Protein 4UMN (pdb70)

Foldseek 3Di:
DQDPVQQQFKKFFADLLVVLLVVQPDDDRIDRPVSSVVSVVVSQVVVVQADPVQRQKGADLPHSVCVQLVHRIDGVVPPVSVVVSRPSGIGGPPD/DPDPVQQQFKKFFAPLLVVLLVVQPDDDRIDGNVVSVVSVVVSQVVVVQADPPHRQKGADLVHSVCVQQVHRIDGVVPVVSVVVSRVVRIDTD/DPVVVVVVD/DPVVVVVVD

Structure (mmCIF, N/CA/C/O backbone):
data_4UMN
#
_entry.id   4UMN
#
_cell.length_a   39.076
_cell.length_b   65.674
_cell.length_c   105.683
_cell.angle_alpha   90.00
_cell.angle_beta   90.00
_cell.angle_gamma   90.00
#
_symmetry.space_group_name_H-M   'P 2 21 21'
#
loop_
_entity.id
_entity.type
_entity.pdbx_description
1 polymer 'E3 ubiquitin-protein ligase Mdm2'
2 polymer M06
3 water water
#
loop_
_atom_site.group_PDB
_atom_site.id
_atom_site.type_symbol
_atom_site.label_atom_id
_atom_site.label_alt_id
_atom_site.label_comp_id
_atom_site.label_asym_id
_atom_site.label_entity_id
_atom_site.label_seq_id
_atom_site.pdbx_PDB_ins_code
_atom_site.Cartn_x
_atom_site.Cartn_y
_atom_site.Cartn_z
_atom_site.occupancy
_atom_site.B_iso_or_equiv
_atom_site.auth_seq_id
_atom_site.auth_comp_id
_atom_site.auth_asym_id
_atom_site.auth_atom_id
_atom_site.pdbx_PDB_model_num
ATOM 1 N N . GLN A 1 13 ? 13.927 24.379 125.301 1.00 65.37 18 GLN A N 1
ATOM 2 C CA . GLN A 1 13 ? 14.638 25.690 125.280 1.00 67.01 18 GLN A CA 1
ATOM 3 C C . GLN A 1 13 ? 14.934 26.149 123.847 1.00 62.75 18 GLN A C 1
ATOM 4 O O . GLN A 1 13 ? 16.094 26.265 123.452 1.00 64.49 18 GLN A O 1
ATOM 6 N N . ILE A 1 14 ? 13.878 26.393 123.072 1.00 57.79 19 ILE A N 1
ATOM 7 C CA . ILE A 1 14 ? 14.011 26.994 121.741 1.00 54.49 19 ILE A CA 1
ATOM 8 C C . ILE A 1 14 ? 14.113 28.516 121.908 1.00 55.96 19 ILE A C 1
ATOM 9 O O . ILE A 1 14 ? 13.208 29.127 122.479 1.00 56.17 19 ILE A O 1
ATOM 14 N N . PRO A 1 15 ? 15.212 29.131 121.420 1.00 57.48 20 PRO A N 1
ATOM 15 C CA . PRO A 1 15 ? 15.420 30.583 121.554 1.00 59.61 20 PRO A CA 1
ATOM 16 C C . PRO A 1 15 ? 14.241 31.440 121.083 1.00 56.91 20 PRO A C 1
ATOM 17 O O . PRO A 1 15 ? 13.511 31.041 120.174 1.00 52.64 20 PRO A O 1
ATOM 21 N N . ALA A 1 16 ? 14.079 32.610 121.700 1.00 59.98 21 ALA A N 1
ATOM 22 C CA . ALA A 1 16 ? 13.000 33.548 121.361 1.00 59.00 21 ALA A CA 1
ATOM 23 C C . ALA A 1 16 ? 12.919 33.835 119.860 1.00 55.82 21 ALA A C 1
ATOM 24 O O . ALA A 1 16 ? 11.830 33.851 119.282 1.00 53.34 21 ALA A O 1
ATOM 26 N N . SER A 1 17 ? 14.075 34.055 119.236 1.00 56.61 22 SER A N 1
ATOM 27 C CA . SER A 1 17 ? 14.145 34.260 117.789 1.00 54.44 22 SER A CA 1
ATOM 28 C C . SER A 1 17 ? 13.632 33.038 117.018 1.00 50.16 22 SER A C 1
ATOM 29 O O . SER A 1 17 ? 12.847 33.182 116.080 1.00 48.49 22 SER A O 1
ATOM 32 N N . GLU A 1 18 ? 14.061 31.843 117.423 1.00 49.21 23 GLU A N 1
ATOM 33 C CA . GLU A 1 18 ? 13.623 30.601 116.769 1.00 45.71 23 GLU A CA 1
ATOM 34 C C . GLU A 1 18 ? 12.130 30.309 116.941 1.00 42.81 23 GLU A C 1
ATOM 35 O O . GLU A 1 18 ? 11.519 29.688 116.075 1.00 39.93 23 GLU A O 1
ATOM 41 N N . GLN A 1 19 ? 11.557 30.743 118.060 1.00 43.76 24 GLN A N 1
ATOM 42 C CA . GLN A 1 19 ? 10.135 30.525 118.349 1.00 42.07 24 GLN A CA 1
ATOM 43 C C . GLN A 1 19 ? 9.237 31.028 117.217 1.00 39.88 24 GLN A C 1
ATOM 44 O O . GLN A 1 19 ? 8.277 30.361 116.835 1.00 37.21 24 GLN A O 1
ATOM 50 N N . GLU A 1 20 ? 9.561 32.209 116.691 1.00 41.12 25 GLU A N 1
ATOM 51 C CA . GLU A 1 20 ? 8.742 32.866 115.671 1.00 40.91 25 GLU A CA 1
ATOM 52 C C . GLU A 1 20 ? 9.181 32.557 114.236 1.00 39.30 25 GLU A C 1
ATOM 53 O O . GLU A 1 20 ? 8.633 33.122 113.290 1.00 39.78 25 GLU A O 1
ATOM 59 N N . THR A 1 21 ? 10.157 31.665 114.077 1.00 38.04 26 THR A N 1
ATOM 60 C CA . THR A 1 21 ? 10.601 31.218 112.760 1.00 37.27 26 THR A CA 1
ATOM 61 C C . THR A 1 21 ? 9.456 30.532 112.022 1.00 35.45 26 THR A C 1
ATOM 62 O O . THR A 1 21 ? 8.839 29.611 112.551 1.00 33.74 26 THR A O 1
ATOM 66 N N . LEU A 1 22 ? 9.185 30.988 110.800 1.00 36.28 27 LEU A N 1
ATOM 67 C CA . LEU A 1 22 ? 8.077 30.471 110.002 1.00 35.61 27 LEU A CA 1
ATOM 68 C C . LEU A 1 22 ? 8.500 29.214 109.242 1.00 34.73 27 LEU A C 1
ATOM 69 O O . LEU A 1 22 ? 9.546 29.196 108.591 1.00 35.71 27 LEU A O 1
ATOM 74 N N . VAL A 1 23 ? 7.681 28.168 109.333 1.00 33.18 28 VAL A N 1
ATOM 75 C CA . VAL A 1 23 ? 8.014 26.864 108.767 1.00 32.97 28 VAL A CA 1
ATOM 76 C C . VAL A 1 23 ? 6.825 26.249 108.032 1.00 33.30 28 VAL A C 1
ATOM 77 O O . VAL A 1 23 ? 5.671 26.577 108.313 1.00 32.90 28 VAL A O 1
ATOM 81 N N . ARG A 1 24 ? 7.127 25.364 107.084 1.00 34.56 29 ARG A N 1
ATOM 82 C CA . ARG A 1 24 ? 6.112 24.626 106.339 1.00 35.62 29 ARG A CA 1
ATOM 83 C C . ARG A 1 24 ? 6.305 23.135 106.599 1.00 34.70 29 ARG A C 1
ATOM 84 O O . ARG A 1 24 ? 7.239 22.532 106.067 1.00 35.99 29 ARG A O 1
ATOM 92 N N . PRO A 1 25 ? 5.442 22.540 107.443 1.00 32.82 30 PRO A N 1
ATOM 93 C CA . PRO A 1 25 ? 5.523 21.108 107.720 1.00 32.51 30 PRO A CA 1
ATOM 94 C C . PRO A 1 25 ? 5.399 20.247 106.467 1.00 34.93 30 PRO A C 1
ATOM 95 O O . PRO A 1 25 ? 4.561 20.520 105.608 1.00 36.40 30 PRO A O 1
ATOM 99 N N . LYS A 1 26 ? 6.231 19.213 106.383 1.00 35.90 31 LYS A N 1
ATOM 100 C CA . LYS A 1 26 ? 6.152 18.226 105.306 1.00 38.94 31 LYS A CA 1
ATOM 101 C C . LYS A 1 26 ? 4.872 17.395 105.485 1.00 38.69 31 LYS A C 1
ATOM 102 O O . LYS A 1 26 ? 4.215 17.507 106.517 1.00 35.94 31 LYS A O 1
ATOM 108 N N . PRO A 1 27 ? 4.496 16.585 104.474 1.00 42.08 32 PRO A N 1
ATOM 109 C CA . PRO A 1 27 ? 3.174 15.944 104.475 1.00 42.72 32 PRO A CA 1
ATOM 110 C C . PRO A 1 27 ? 2.786 15.154 105.732 1.00 40.53 32 PRO A C 1
ATOM 111 O O . PRO A 1 27 ? 1.677 15.321 106.225 1.00 39.32 32 PRO A O 1
ATOM 115 N N . LEU A 1 28 ? 3.673 14.304 106.241 1.00 40.93 33 LEU A N 1
ATOM 116 C CA . LEU A 1 28 ? 3.342 13.482 107.415 1.00 39.87 33 LEU A CA 1
ATOM 117 C C . LEU A 1 28 ? 3.098 14.344 108.651 1.00 36.22 33 LEU A C 1
ATOM 118 O O . LEU A 1 28 ? 2.096 14.176 109.345 1.00 34.93 33 LEU A O 1
ATOM 123 N N . LEU A 1 29 ? 4.011 15.273 108.915 1.00 35.04 34 LEU A N 1
ATOM 124 C CA . LEU A 1 29 ? 3.858 16.186 110.042 1.00 32.62 34 LEU A CA 1
ATOM 125 C C . LEU A 1 29 ? 2.601 17.051 109.909 1.00 31.77 34 LEU A C 1
ATOM 126 O O . LEU A 1 29 ? 1.896 17.276 110.892 1.00 30.49 34 LEU A O 1
ATOM 131 N N . LEU A 1 30 ? 2.328 17.537 108.701 1.00 33.25 35 LEU A N 1
ATOM 132 C CA . LEU A 1 30 ? 1.128 18.339 108.454 1.00 33.48 35 LEU A CA 1
ATOM 133 C C . LEU A 1 30 ? -0.134 17.525 108.745 1.00 34.25 35 LEU A C 1
ATOM 134 O O . LEU A 1 30 ? -1.077 18.033 109.348 1.00 33.55 35 LEU A O 1
ATOM 139 N N . LYS A 1 31 ? -0.143 16.264 108.316 1.00 36.10 36 LYS A N 1
ATOM 140 C CA . LYS A 1 31 ? -1.249 15.351 108.617 1.00 37.34 36 LYS A CA 1
ATOM 141 C C . LYS A 1 31 ? -1.452 15.198 110.126 1.00 35.27 36 LYS A C 1
ATOM 142 O O . LYS A 1 31 ? -2.583 15.226 110.616 1.00 35.41 36 LYS A O 1
ATOM 148 N N . LEU A 1 32 ? -0.351 15.044 110.856 1.00 33.98 37 LEU A N 1
ATOM 149 C CA . LEU A 1 32 ? -0.403 14.942 112.312 1.00 32.95 37 LEU A CA 1
ATOM 150 C C . LEU A 1 32 ? -1.036 16.192 112.927 1.00 31.78 37 LEU A C 1
ATOM 151 O O . LEU A 1 32 ? -1.928 16.089 113.770 1.00 31.99 37 LEU A O 1
ATOM 156 N N . LEU A 1 33 ? -0.577 17.365 112.498 1.00 30.99 38 LEU A N 1
ATOM 157 C CA . LEU A 1 33 ? -1.045 18.626 113.075 1.00 30.60 38 LEU A CA 1
ATOM 158 C C . LEU A 1 33 ? -2.527 18.852 112.792 1.00 31.80 38 LEU A C 1
ATOM 159 O O . LEU A 1 33 ? -3.277 19.259 113.680 1.00 32.24 38 LEU A O 1
ATOM 164 N N . LYS A 1 34 ? -2.949 18.570 111.563 1.00 33.08 39 LYS A N 1
ATOM 165 C CA . LYS A 1 34 ? -4.349 18.736 111.188 1.00 35.24 39 LYS A CA 1
ATOM 166 C C . LYS A 1 34 ? -5.274 17.749 111.905 1.00 35.71 39 LYS A C 1
ATOM 167 O O . LYS A 1 34 ? -6.452 18.045 112.098 1.00 37.40 39 LYS A O 1
ATOM 173 N N . SER A 1 35 ? -4.741 16.597 112.318 1.00 34.52 40 SER A N 1
ATOM 174 C CA . SER A 1 35 ? -5.538 15.592 113.035 1.00 35.40 40 SER A CA 1
ATOM 175 C C . SER A 1 35 ? -6.008 16.080 114.410 1.00 35.05 40 SER A C 1
ATOM 176 O O . SER A 1 35 ? -6.949 15.523 114.973 1.00 36.57 40 SER A O 1
ATOM 179 N N . VAL A 1 36 ? -5.354 17.108 114.947 1.00 33.50 41 VAL A N 1
ATOM 180 C CA . VAL A 1 36 ? -5.798 17.736 116.198 1.00 34.11 41 VAL A CA 1
ATOM 181 C C . VAL A 1 36 ? -6.256 19.187 115.992 1.00 34.91 41 VAL A C 1
ATOM 182 O O . VAL A 1 36 ? -6.218 19.999 116.921 1.00 35.33 41 VAL A O 1
ATOM 186 N N . GLY A 1 37 ? -6.699 19.501 114.774 1.00 35.79 42 GLY A N 1
ATOM 187 C CA . GLY A 1 37 ? -7.411 20.749 114.493 1.00 38.05 42 GLY A CA 1
ATOM 188 C C . GLY A 1 37 ? -6.621 21.902 113.897 1.00 37.49 42 GLY A C 1
ATOM 189 O O . GLY A 1 37 ? -7.172 22.988 113.712 1.00 39.46 42 GLY A O 1
ATOM 190 N N . ALA A 1 38 ? -5.340 21.689 113.599 1.00 35.30 43 ALA A N 1
ATOM 191 C CA . ALA A 1 38 ? -4.555 22.701 112.889 1.00 35.41 43 ALA A CA 1
ATOM 192 C C . ALA A 1 38 ? -5.120 22.838 111.476 1.00 38.15 43 ALA A C 1
ATOM 193 O O . ALA A 1 38 ? -5.525 21.848 110.870 1.00 38.94 43 ALA A O 1
ATOM 195 N N . GLN A 1 39 ? -5.169 24.062 110.959 1.00 40.52 44 GLN A N 1
ATOM 196 C CA . GLN A 1 39 ? -5.907 24.320 109.722 1.00 44.51 44 GLN A CA 1
ATOM 197 C C . GLN A 1 39 ? -5.194 25.253 108.742 1.00 45.66 44 GLN A C 1
ATOM 198 O O . GLN A 1 39 ? -5.844 25.993 108.004 1.00 49.70 44 GLN A O 1
ATOM 204 N N . LYS A 1 40 ? -3.865 25.205 108.720 1.00 42.90 45 LYS A N 1
ATOM 205 C CA . LYS A 1 40 ? -3.088 25.953 107.730 1.00 44.20 45 LYS A CA 1
ATOM 206 C C . LYS A 1 40 ? -1.848 25.174 107.299 1.00 41.71 45 LYS A C 1
ATOM 207 O O . LYS A 1 40 ? -1.560 24.106 107.837 1.00 38.94 45 LYS A O 1
ATOM 213 N N . ASP A 1 41 ? -1.147 25.694 106.297 1.00 43.18 46 ASP A N 1
ATOM 214 C CA . ASP A 1 41 ? 0.069 25.061 105.786 1.00 42.23 46 ASP A CA 1
ATOM 215 C C . ASP A 1 41 ? 1.334 25.668 106.384 1.00 39.91 46 ASP A C 1
ATOM 216 O O . ASP A 1 41 ? 2.388 25.041 106.363 1.00 38.46 46 ASP A O 1
ATOM 221 N N . THR A 1 42 ? 1.227 26.884 106.913 1.00 39.95 47 THR A N 1
ATOM 222 C CA . THR A 1 42 ? 2.382 27.614 107.414 1.00 38.72 47 THR A CA 1
ATOM 223 C C . THR A 1 42 ? 2.207 27.915 108.906 1.00 36.67 47 THR A C 1
ATOM 224 O O . THR A 1 42 ? 1.139 28.351 109.326 1.00 37.57 47 THR A O 1
ATOM 228 N N . TYR A 1 43 ? 3.257 27.672 109.692 1.00 34.73 48 TYR A N 1
ATOM 229 C CA . TYR A 1 43 ? 3.226 27.856 111.153 1.00 33.89 48 TYR A CA 1
ATOM 230 C C . TYR A 1 43 ? 4.530 28.442 111.668 1.00 33.89 48 TYR A C 1
ATOM 231 O O . TYR A 1 43 ? 5.562 28.343 111.014 1.00 33.82 48 TYR A O 1
ATOM 240 N N . THR A 1 44 ? 4.484 29.029 112.859 1.00 29.85 49 THR A N 1
ATOM 241 C CA . THR A 1 44 ? 5.709 29.324 113.598 1.00 30.35 49 THR A CA 1
ATOM 242 C C . THR A 1 44 ? 6.163 28.028 114.263 1.00 29.30 49 THR A C 1
ATOM 243 O O . THR A 1 44 ? 5.359 27.116 114.470 1.00 28.03 49 THR A O 1
ATOM 247 N N . MET A 1 45 ? 7.445 27.946 114.601 1.00 30.41 50 MET A N 1
ATOM 248 C CA . MET A 1 45 ? 7.962 26.796 115.350 1.00 29.80 50 MET A CA 1
ATOM 249 C C . MET A 1 45 ? 7.178 26.588 116.646 1.00 28.71 50 MET A C 1
ATOM 250 O O . MET A 1 45 ? 6.824 25.462 116.990 1.00 27.20 50 MET A O 1
ATOM 255 N N . LYS A 1 46 ? 6.913 27.686 117.350 1.00 29.46 51 LYS A N 1
ATOM 256 C CA . LYS A 1 46 ? 6.123 27.670 118.583 1.00 29.28 51 LYS A CA 1
ATOM 257 C C . LYS A 1 46 ? 4.774 26.958 118.389 1.00 27.68 51 LYS A C 1
ATOM 258 O O . LYS A 1 46 ? 4.390 26.121 119.200 1.00 26.46 51 LYS A O 1
ATOM 264 N N . GLU A 1 47 ? 4.071 27.296 117.309 1.00 27.66 52 GLU A N 1
ATOM 265 C CA . GLU A 1 47 ? 2.772 26.690 116.985 1.00 27.11 52 GLU A CA 1
ATOM 266 C C . GLU A 1 47 ? 2.890 25.196 116.683 1.00 26.11 52 GLU A C 1
ATOM 267 O O . GLU A 1 47 ? 2.032 24.409 117.084 1.00 25.56 52 GLU A O 1
ATOM 273 N N . VAL A 1 48 ? 3.946 24.809 115.975 1.00 25.75 53 VAL A N 1
ATOM 274 C CA . VAL A 1 48 ? 4.198 23.401 115.706 1.00 25.52 53 VAL A CA 1
ATOM 275 C C . VAL A 1 48 ? 4.365 22.652 117.029 1.00 24.85 53 VAL A C 1
ATOM 276 O O . VAL A 1 48 ? 3.774 21.590 117.222 1.00 24.50 53 VAL A O 1
ATOM 280 N N . LEU A 1 49 ? 5.157 23.217 117.937 1.00 24.81 54 LEU A N 1
ATOM 281 C CA . LEU A 1 49 ? 5.386 22.597 119.241 1.00 24.44 54 LEU A CA 1
ATOM 282 C C . LEU A 1 49 ? 4.121 22.554 120.100 1.00 24.07 54 LEU A C 1
ATOM 283 O O . LEU A 1 49 ? 3.916 21.595 120.851 1.00 23.34 54 LEU A O 1
ATOM 288 N N . PHE A 1 50 ? 3.287 23.587 119.998 1.00 24.66 55 PHE A N 1
ATOM 289 C CA . PHE A 1 50 ? 1.993 23.591 120.677 1.00 24.96 55 PHE A CA 1
ATOM 290 C C . PHE A 1 50 ? 1.153 22.404 120.222 1.00 24.72 55 PHE A C 1
ATOM 291 O O . PHE A 1 50 ? 0.726 21.584 121.039 1.00 24.17 55 PHE A O 1
ATOM 299 N N . TYR A 1 51 ? 0.920 22.313 118.917 1.00 25.08 56 TYR A N 1
ATOM 300 C CA . TYR A 1 51 ? 0.047 21.267 118.372 1.00 25.41 56 TYR A CA 1
ATOM 301 C C . TYR A 1 51 ? 0.611 19.862 118.553 1.00 25.01 56 TYR A C 1
ATOM 302 O O . TYR A 1 51 ? -0.147 18.917 118.763 1.00 25.12 56 TYR A O 1
ATOM 311 N N . LEU A 1 52 ? 1.933 19.733 118.462 1.00 24.70 57 LEU A N 1
ATOM 312 C CA . LEU A 1 52 ? 2.593 18.451 118.645 1.00 25.02 57 LEU A CA 1
ATOM 313 C C . LEU A 1 52 ? 2.451 17.974 120.092 1.00 24.01 57 LEU A C 1
ATOM 314 O O . LEU A 1 52 ? 2.111 16.816 120.342 1.00 23.77 57 LEU A O 1
ATOM 319 N N . GLY A 1 53 ? 2.689 18.874 121.042 1.00 23.16 58 GLY A N 1
ATOM 320 C CA . GLY A 1 53 ? 2.449 18.582 122.449 1.00 22.45 58 GLY A CA 1
ATOM 321 C C . GLY A 1 53 ? 1.006 18.174 122.699 1.00 22.50 58 GLY A C 1
ATOM 322 O O . GLY A 1 53 ? 0.738 17.212 123.418 1.00 22.03 58 GLY A O 1
ATOM 323 N N . GLN A 1 54 ? 0.082 18.912 122.095 1.00 22.53 59 GLN A N 1
ATOM 324 C C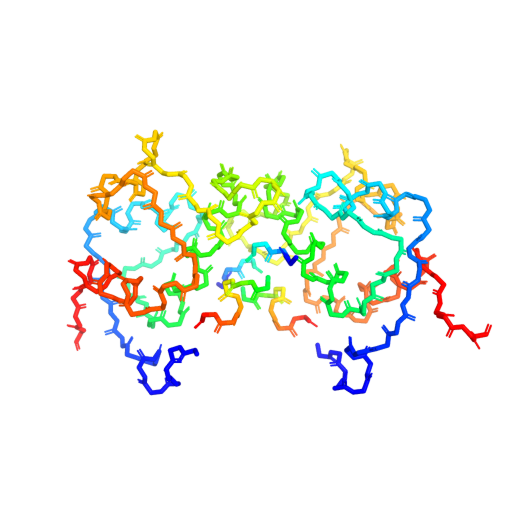A . GLN A 1 54 ? -1.345 18.628 122.200 1.00 23.42 59 GLN A CA 1
ATOM 325 C C . GLN A 1 54 ? -1.667 17.245 121.653 1.00 23.88 59 GLN A C 1
ATOM 326 O O . GLN A 1 54 ? -2.411 16.492 122.271 1.00 24.35 59 GLN A O 1
ATOM 332 N N . TYR A 1 55 ? -1.097 16.925 120.492 1.00 23.89 60 TYR A N 1
ATOM 333 C CA . TYR A 1 55 ? -1.304 15.631 119.849 1.00 25.20 60 TYR A CA 1
ATOM 334 C C . TYR A 1 55 ? -0.957 14.486 120.783 1.00 24.80 60 TYR A C 1
ATOM 335 O O . TYR A 1 55 ? -1.763 13.582 120.994 1.00 25.99 60 TYR A O 1
ATOM 344 N N . ILE A 1 56 ? 0.245 14.544 121.342 1.00 23.73 61 ILE A N 1
ATOM 345 C CA . ILE A 1 56 ? 0.758 13.491 122.212 1.00 23.87 61 ILE A CA 1
ATOM 346 C C . ILE A 1 56 ? -0.156 13.286 123.424 1.00 24.25 61 ILE A C 1
ATOM 347 O O . ILE A 1 56 ? -0.454 12.146 123.795 1.00 25.00 61 ILE A O 1
ATOM 352 N N . ALA A 1 57 ? -0.614 14.384 124.025 1.00 24.11 62 ALA A N 1
ATOM 353 C CA . ALA A 1 57 ? -1.550 14.309 125.149 1.00 25.01 62 ALA A CA 1
ATOM 354 C C . ALA A 1 57 ? -2.907 13.737 124.722 1.00 26.65 62 ALA A C 1
ATOM 355 O O . ALA A 1 57 ? -3.464 12.869 125.401 1.00 27.44 62 ALA A O 1
ATOM 357 N N . THR A 1 58 ? -3.427 14.209 123.592 1.00 27.29 63 THR A N 1
ATOM 358 C CA . THR A 1 58 ? -4.710 13.733 123.071 1.00 29.70 63 THR A CA 1
ATOM 359 C C . THR A 1 58 ? -4.695 12.223 122.785 1.00 30.60 63 THR A C 1
ATOM 360 O O . THR A 1 58 ? -5.683 11.527 123.023 1.00 32.10 63 THR A O 1
ATOM 364 N N . LYS A 1 59 ? -3.568 11.726 122.288 1.00 29.57 64 LYS A N 1
ATOM 365 C CA . LYS A 1 59 ? -3.431 10.313 121.945 1.00 31.04 64 LYS A CA 1
ATOM 366 C C . LYS A 1 59 ? -2.965 9.463 123.136 1.00 30.85 64 LYS A C 1
ATOM 367 O O . LYS A 1 59 ? -2.849 8.247 123.013 1.00 31.48 64 LYS A O 1
ATOM 373 N N . ARG A 1 60 ? -2.697 10.104 124.275 1.00 29.81 65 ARG A N 1
ATOM 374 C CA . ARG A 1 60 ? -2.268 9.422 125.500 1.00 30.02 65 ARG A CA 1
ATOM 375 C C . ARG A 1 60 ? -1.031 8.552 125.271 1.00 28.49 65 ARG A C 1
ATOM 376 O O . ARG A 1 60 ? -0.993 7.400 125.691 1.00 28.82 65 ARG A O 1
ATOM 384 N N . LEU A 1 61 ? -0.024 9.112 124.608 1.00 26.50 66 LEU A N 1
ATOM 385 C CA . LEU A 1 61 ? 1.188 8.362 124.268 1.00 25.86 66 LEU A CA 1
ATOM 386 C C . LEU A 1 61 ? 2.272 8.446 125.343 1.00 24.72 66 LEU A C 1
ATOM 387 O O . LEU A 1 61 ? 3.278 7.741 125.255 1.00 24.67 66 LEU A O 1
ATOM 392 N N . TYR A 1 62 ? 2.066 9.293 126.351 1.00 23.94 67 TYR A N 1
ATOM 393 C CA . TYR A 1 62 ? 3.026 9.437 127.448 1.00 23.55 67 TYR A CA 1
ATOM 394 C C . TYR A 1 62 ? 2.793 8.378 128.531 1.00 24.82 67 TYR A C 1
ATOM 395 O O . TYR A 1 62 ? 1.656 7.995 128.801 1.00 25.15 67 TYR A O 1
ATOM 404 N N . ASP A 1 63 ? 3.880 7.904 129.140 1.00 25.35 68 ASP A N 1
ATOM 405 C CA . ASP A 1 63 ? 3.793 6.999 130.284 1.00 26.96 68 ASP A CA 1
ATOM 406 C C . ASP A 1 63 ? 3.222 7.761 131.478 1.00 28.04 68 ASP A C 1
ATOM 407 O O . ASP A 1 63 ? 3.752 8.801 131.852 1.00 27.07 68 ASP A O 1
ATOM 412 N N . GLU A 1 64 ? 2.149 7.249 132.075 1.00 30.37 69 GLU A N 1
ATOM 413 C CA . GLU A 1 64 ? 1.515 7.929 133.216 1.00 32.08 69 GLU A CA 1
ATOM 414 C C . GLU A 1 64 ? 2.416 8.058 134.450 1.00 32.19 69 GLU A C 1
ATOM 415 O O . GLU A 1 64 ? 2.321 9.044 135.181 1.00 32.64 69 GLU A O 1
ATOM 421 N N . LYS A 1 65 ? 3.280 7.073 134.675 1.00 32.28 70 LYS A N 1
ATOM 422 C CA . LYS A 1 65 ? 4.135 7.040 135.866 1.00 33.26 70 LYS A CA 1
ATOM 423 C C . LYS A 1 65 ? 5.362 7.939 135.709 1.00 31.97 70 LYS A C 1
ATOM 424 O O . LYS A 1 65 ? 5.757 8.629 136.650 1.00 32.36 70 LYS A O 1
ATOM 430 N N . GLN A 1 66 ? 5.972 7.902 134.527 1.00 30.39 71 GLN A N 1
ATOM 431 C CA . GLN A 1 66 ? 7.133 8.729 134.214 1.00 29.69 71 GLN A CA 1
ATOM 432 C C . GLN A 1 66 ? 6.842 9.457 132.903 1.00 27.20 71 GLN A C 1
ATOM 433 O O . GLN A 1 66 ? 7.121 8.953 131.808 1.00 26.08 71 GLN A O 1
ATOM 439 N N . GLN A 1 67 ? 6.287 10.659 133.032 1.00 25.71 72 GLN A N 1
ATOM 440 C CA . GLN A 1 67 ? 5.594 11.309 131.922 1.00 24.20 72 GLN A CA 1
ATOM 441 C C . GLN A 1 67 ? 6.506 11.958 130.878 1.00 23.10 72 GLN A C 1
ATOM 442 O O . GLN A 1 67 ? 6.019 12.571 129.932 1.00 22.16 72 GLN A O 1
ATOM 448 N N . HIS A 1 68 ? 7.821 11.820 131.044 1.00 23.23 73 HIS A N 1
ATOM 449 C CA . HIS A 1 68 ? 8.768 12.197 129.993 1.00 22.74 73 HIS A CA 1
ATOM 450 C C . HIS A 1 68 ? 8.865 11.140 128.890 1.00 22.46 73 HIS A C 1
ATOM 451 O O . HIS A 1 68 ? 9.366 11.430 127.802 1.00 22.11 73 HIS A O 1
ATOM 458 N N . ILE A 1 69 ? 8.394 9.922 129.163 1.00 22.47 74 ILE A N 1
ATOM 459 C CA . ILE A 1 69 ? 8.480 8.836 128.197 1.00 22.67 74 ILE A CA 1
ATOM 460 C C . ILE A 1 69 ? 7.296 8.876 127.240 1.00 22.44 74 ILE A C 1
ATOM 461 O O . ILE A 1 69 ? 6.144 8.846 127.671 1.00 22.50 74 ILE A O 1
ATOM 466 N N . VAL A 1 70 ? 7.590 8.928 125.945 1.00 22.38 75 VAL A N 1
ATOM 467 C CA . VAL A 1 70 ? 6.571 8.892 124.902 1.00 22.52 75 VAL A CA 1
ATOM 468 C C . VAL A 1 70 ? 6.774 7.635 124.062 1.00 23.57 75 VAL A C 1
ATOM 469 O O . VAL A 1 70 ? 7.878 7.393 123.577 1.00 24.10 75 VAL A O 1
ATOM 473 N N . TYR A 1 71 ? 5.719 6.833 123.917 1.00 24.34 76 TYR A N 1
ATOM 474 C CA . TYR A 1 71 ? 5.735 5.637 123.056 1.00 26.01 76 TYR A CA 1
ATOM 475 C C . TYR A 1 71 ? 5.030 5.953 121.742 1.00 26.62 76 TYR A C 1
ATOM 476 O O . TYR A 1 71 ? 3.953 6.544 121.758 1.00 26.62 76 TYR A O 1
ATOM 485 N N . CYS A 1 72 ? 5.610 5.556 120.610 1.00 27.94 77 CYS A N 1
ATOM 486 C CA . CYS A 1 72 ? 5.020 5.909 119.309 1.00 28.80 77 CYS A CA 1
ATOM 487 C C . CYS A 1 72 ? 5.224 4.899 118.163 1.00 30.91 77 CYS A C 1
ATOM 488 O O . CYS A 1 72 ? 4.974 5.233 117.001 1.00 31.10 77 CYS A O 1
ATOM 491 N N . SER A 1 73 ? 5.615 3.666 118.486 1.00 32.01 78 SER A N 1
ATOM 492 C CA . SER A 1 73 ? 5.927 2.651 117.466 1.00 34.81 78 SER A CA 1
ATOM 493 C C . SER A 1 73 ? 4.733 2.316 116.565 1.00 36.58 78 SER A C 1
ATOM 494 O O . SER A 1 73 ? 4.905 2.046 115.377 1.00 38.23 78 SER A O 1
ATOM 497 N N . ASN A 1 74 ? 3.528 2.341 117.129 1.00 36.68 79 ASN A N 1
ATOM 498 C CA . ASN A 1 74 ? 2.309 2.051 116.377 1.00 38.99 79 ASN A CA 1
ATOM 499 C C . ASN A 1 74 ? 1.491 3.317 116.113 1.00 37.92 79 ASN A C 1
ATOM 500 O O . ASN A 1 74 ? 0.265 3.270 116.021 1.00 39.03 79 ASN A O 1
ATOM 505 N N . ASP A 1 75 ? 2.178 4.449 115.985 1.00 35.96 80 ASP A N 1
ATOM 506 C CA . ASP A 1 75 ? 1.517 5.730 115.785 1.00 35.20 80 ASP A CA 1
ATOM 507 C C . ASP A 1 75 ? 2.189 6.498 114.655 1.00 34.93 80 ASP A C 1
ATOM 508 O O . ASP A 1 75 ? 3.389 6.343 114.411 1.00 34.51 80 ASP A O 1
ATOM 513 N N . LEU A 1 76 ? 1.401 7.331 113.979 1.00 35.34 81 LEU A N 1
ATOM 514 C CA . LEU A 1 76 ? 1.900 8.257 112.959 1.00 35.48 81 LEU A CA 1
ATOM 515 C C . LEU A 1 76 ? 3.142 9.035 113.412 1.00 33.31 81 LEU A C 1
ATOM 516 O O . LEU A 1 76 ? 4.039 9.292 112.610 1.00 33.56 81 LEU A O 1
ATOM 521 N N . LEU A 1 77 ? 3.192 9.408 114.689 1.00 31.31 82 LEU A N 1
ATOM 522 C CA . LEU A 1 77 ? 4.343 10.127 115.229 1.00 29.89 82 LEU A CA 1
ATOM 523 C C . LEU A 1 77 ? 5.633 9.320 115.099 1.00 30.62 82 LEU A C 1
ATOM 524 O O . LEU A 1 77 ? 6.678 9.876 114.771 1.00 30.37 82 LEU A O 1
ATOM 529 N N . GLY A 1 78 ? 5.556 8.016 115.359 1.00 31.69 83 GLY A N 1
ATOM 530 C CA . GLY A 1 78 ? 6.706 7.132 115.197 1.00 33.07 83 GLY A CA 1
ATOM 531 C C . GLY A 1 78 ? 7.181 7.044 113.758 1.00 35.30 83 GLY A C 1
ATOM 532 O O . GLY A 1 78 ? 8.382 6.963 113.501 1.00 35.86 83 GLY A O 1
ATOM 533 N N . ASP A 1 79 ? 6.238 7.060 112.819 1.00 37.10 84 ASP A N 1
ATOM 534 C CA . ASP A 1 79 ? 6.566 7.017 111.394 1.00 39.83 84 ASP A CA 1
ATOM 535 C C . ASP A 1 79 ? 7.392 8.235 110.978 1.00 39.34 84 ASP A C 1
ATOM 536 O O . ASP A 1 79 ? 8.439 8.093 110.353 1.00 41.09 84 ASP A O 1
ATOM 541 N N . LEU A 1 80 ? 6.932 9.427 111.340 1.00 38.12 85 LEU A N 1
ATOM 542 C CA . LEU A 1 80 ? 7.584 10.658 110.891 1.00 37.86 85 LEU A CA 1
ATOM 543 C C . LEU A 1 80 ? 8.853 10.994 111.685 1.00 37.00 85 LEU A C 1
ATOM 544 O O . LEU A 1 80 ? 9.813 11.519 111.118 1.00 37.78 85 LEU A O 1
ATOM 549 N N . PHE A 1 81 ? 8.866 10.687 112.981 1.00 35.23 86 PHE A N 1
ATOM 550 C CA . PHE A 1 81 ? 10.086 10.833 113.786 1.00 34.72 86 PHE A CA 1
ATOM 551 C C . PHE A 1 81 ? 11.112 9.753 113.458 1.00 36.08 86 PHE A C 1
ATOM 552 O O . PHE A 1 81 ? 12.315 9.983 113.583 1.00 37.02 86 PHE A O 1
ATOM 560 N N . GLY A 1 82 ? 10.635 8.578 113.051 1.00 36.50 87 GLY A N 1
ATOM 561 C CA . GLY A 1 82 ? 11.505 7.458 112.716 1.00 37.86 87 GLY A CA 1
ATOM 562 C C . GLY A 1 82 ? 12.041 6.722 113.931 1.00 36.97 87 GLY A C 1
ATOM 563 O O . GLY A 1 82 ? 13.097 6.101 113.861 1.00 38.05 87 GLY A O 1
ATOM 564 N N . VAL A 1 83 ? 11.314 6.792 115.046 1.00 34.79 88 VAL A N 1
ATOM 565 C CA . VAL A 1 83 ? 11.711 6.110 116.283 1.00 34.11 88 VAL A CA 1
ATOM 566 C C . VAL A 1 83 ? 10.498 5.461 116.962 1.00 32.74 88 VAL A C 1
ATOM 567 O O . VAL A 1 83 ? 9.377 5.946 116.818 1.00 31.92 88 VAL A O 1
ATOM 571 N N . PRO A 1 84 ? 10.723 4.362 117.703 1.00 32.83 89 PRO A N 1
ATOM 572 C CA . PRO A 1 84 ? 9.649 3.669 118.431 1.00 32.19 89 PRO A CA 1
ATOM 573 C C . PRO A 1 84 ? 9.242 4.352 119.740 1.00 29.93 89 PRO A C 1
ATOM 574 O O . PRO A 1 84 ? 8.112 4.181 120.203 1.00 29.10 89 PRO A O 1
ATOM 578 N N . SER A 1 85 ? 10.169 5.095 120.337 1.00 28.80 90 SER A N 1
ATOM 579 C CA . SER A 1 85 ? 9.892 5.863 121.543 1.00 27.19 90 SER A CA 1
ATOM 580 C C . SER A 1 85 ? 10.929 6.966 121.691 1.00 26.64 90 SER A C 1
ATOM 581 O O . SER A 1 85 ? 11.940 6.985 120.982 1.00 27.47 90 SER A O 1
ATOM 584 N N . PHE A 1 86 ? 10.670 7.887 122.608 1.00 25.24 91 PHE A N 1
ATOM 585 C CA . PHE A 1 86 ? 11.651 8.909 122.961 1.00 25.23 91 PHE A CA 1
ATOM 586 C C . PHE A 1 86 ? 11.346 9.514 124.330 1.00 24.17 91 PHE A C 1
ATOM 587 O O . PHE A 1 86 ? 10.265 9.305 124.890 1.00 23.00 91 PHE A O 1
ATOM 595 N N . SER A 1 87 ? 12.318 10.243 124.867 1.00 24.67 92 SER A N 1
ATOM 596 C CA . SER A 1 87 ? 12.126 10.998 126.095 1.00 24.50 92 SER A CA 1
ATOM 597 C C . SER A 1 87 ? 11.997 12.474 125.761 1.00 24.12 92 SER A C 1
ATOM 598 O O . SER A 1 87 ? 12.772 13.008 124.966 1.00 24.61 92 SER A O 1
ATOM 601 N N . VAL A 1 88 ? 11.040 13.136 126.402 1.00 23.66 93 VAL A N 1
ATOM 602 C CA . VAL A 1 88 ? 10.841 14.576 126.230 1.00 23.60 93 VAL A CA 1
ATOM 603 C C . VAL A 1 88 ? 12.062 15.358 126.736 1.00 24.93 93 VAL A C 1
ATOM 604 O O . VAL A 1 88 ? 12.285 16.489 126.313 1.00 25.73 93 VAL A O 1
ATOM 608 N N . LYS A 1 89 ? 12.844 14.752 127.628 1.00 25.90 94 LYS A N 1
ATOM 609 C CA . LYS A 1 89 ? 14.096 15.345 128.110 1.00 27.90 94 LYS A CA 1
ATOM 610 C C . LYS A 1 89 ? 15.184 15.478 127.038 1.00 29.25 94 LYS A C 1
ATOM 611 O O . LYS A 1 89 ? 16.130 16.255 127.216 1.00 30.81 94 LYS A O 1
ATOM 617 N N . GLU A 1 90 ? 15.068 14.714 125.951 1.00 28.94 95 GLU A N 1
ATOM 618 C CA . GLU A 1 90 ? 16.048 14.739 124.859 1.00 30.41 95 GLU A CA 1
ATOM 619 C C . GLU A 1 90 ? 15.767 15.901 123.909 1.00 30.11 95 GLU A C 1
ATOM 620 O O . GLU A 1 90 ? 15.354 15.700 122.763 1.00 29.14 95 GLU A O 1
ATOM 626 N N . HIS A 1 91 ? 16.014 17.118 124.385 1.00 30.94 96 HIS A N 1
ATOM 627 C CA . HIS A 1 91 ? 15.632 18.328 123.649 1.00 30.81 96 HIS A CA 1
ATOM 628 C C . HIS A 1 91 ? 16.260 18.384 122.247 1.00 31.91 96 HIS A C 1
ATOM 629 O O . HIS A 1 91 ? 15.543 18.521 121.257 1.00 30.87 96 HIS A O 1
ATOM 636 N N . ARG A 1 92 ? 17.585 18.251 122.171 1.00 34.28 97 ARG A N 1
ATOM 637 C CA A ARG A 1 92 ? 18.306 18.294 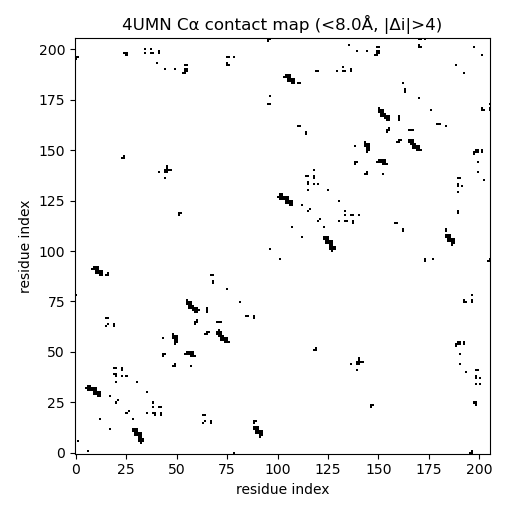120.894 0.50 36.00 97 ARG A CA 1
ATOM 638 C CA B ARG A 1 92 ? 18.296 18.300 120.888 0.50 35.91 97 ARG A CA 1
ATOM 639 C C . ARG A 1 92 ? 17.750 17.284 119.893 1.00 35.02 97 ARG A C 1
ATOM 640 O O . ARG A 1 92 ? 17.515 17.611 118.727 1.00 34.83 97 ARG A O 1
ATOM 655 N N . LYS A 1 93 ? 17.562 16.053 120.356 1.00 34.77 98 LYS A N 1
ATOM 656 C CA . LYS A 1 93 ? 17.064 14.975 119.509 1.00 34.76 98 LYS A CA 1
ATOM 657 C C . LYS A 1 93 ? 15.681 15.295 118.942 1.00 32.36 98 LYS A C 1
ATOM 658 O O . LYS A 1 93 ? 15.425 15.074 117.758 1.00 32.40 98 LYS A O 1
ATOM 664 N N . ILE A 1 94 ? 14.797 15.828 119.779 1.00 30.29 99 ILE A N 1
ATOM 665 C CA . ILE A 1 94 ? 13.443 16.160 119.339 1.00 28.79 99 ILE A CA 1
ATOM 666 C C . ILE A 1 94 ? 13.464 17.292 118.312 1.00 29.48 99 ILE A C 1
ATOM 667 O O . ILE A 1 94 ? 12.803 17.190 117.279 1.00 28.82 99 ILE A O 1
ATOM 672 N N . TYR A 1 95 ? 14.234 18.350 118.580 1.00 30.67 100 TYR A N 1
ATOM 673 C CA . TYR A 1 95 ? 14.372 19.454 117.617 1.00 31.95 100 TYR A CA 1
ATOM 674 C C . TYR A 1 95 ? 14.852 18.924 116.269 1.00 32.73 100 TYR A C 1
ATOM 675 O O . TYR A 1 95 ? 14.302 19.280 115.226 1.00 32.52 100 TYR A O 1
ATOM 684 N N . THR A 1 96 ? 15.875 18.072 116.300 1.00 33.72 101 THR A N 1
ATOM 685 C CA . THR A 1 96 ? 16.416 17.465 115.084 1.00 35.34 101 THR A CA 1
ATOM 686 C C . THR A 1 96 ? 15.328 16.709 114.325 1.00 34.17 101 THR A C 1
ATOM 687 O O . THR A 1 96 ? 15.186 16.877 113.120 1.00 34.83 101 THR A O 1
ATOM 691 N N . MET A 1 97 ? 14.561 15.890 115.037 1.00 32.65 102 MET A N 1
ATOM 692 C CA . MET A 1 97 ? 13.491 15.111 114.412 1.00 32.40 102 MET A CA 1
ATOM 693 C C . MET A 1 97 ? 12.389 16.009 113.843 1.00 31.74 102 MET A C 1
ATOM 694 O O . MET A 1 97 ? 11.869 15.742 112.758 1.00 32.30 102 MET A O 1
ATOM 699 N N . ILE A 1 98 ? 12.052 17.079 114.557 1.00 30.75 103 ILE A N 1
ATOM 700 C CA . ILE A 1 98 ? 11.053 18.038 114.072 1.00 30.63 103 ILE A CA 1
ATOM 701 C C . ILE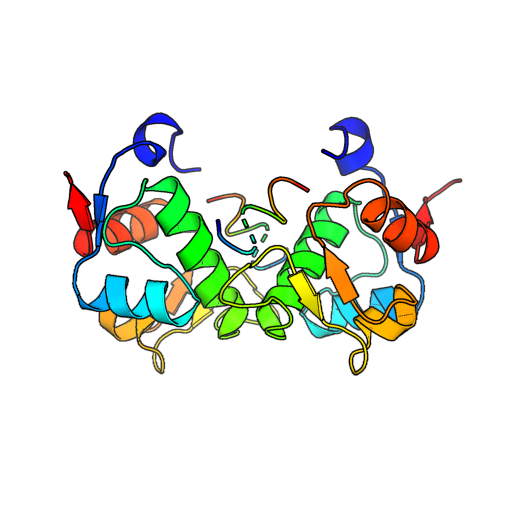 A 1 98 ? 11.539 18.775 112.815 1.00 32.37 103 ILE A C 1
ATOM 702 O O . ILE A 1 98 ? 10.803 18.864 111.829 1.00 32.72 103 ILE A O 1
ATOM 707 N N . TYR A 1 99 ? 12.774 19.280 112.841 1.00 33.93 104 TYR A N 1
ATOM 708 C CA . TYR A 1 99 ? 13.334 20.005 111.688 1.00 36.22 104 TYR A CA 1
ATOM 709 C C . TYR A 1 99 ? 13.476 19.134 110.429 1.00 37.71 104 TYR A C 1
ATOM 710 O O . TYR A 1 99 ? 13.403 19.648 109.315 1.00 38.93 104 TYR A O 1
ATOM 719 N N . ARG A 1 100 ? 13.660 17.826 110.603 1.00 37.97 105 ARG A N 1
ATOM 720 C CA . ARG A 1 100 ? 13.653 16.887 109.469 1.00 39.76 105 ARG A CA 1
ATOM 721 C C . ARG A 1 100 ? 12.301 16.818 108.753 1.00 38.54 105 ARG A C 1
ATOM 722 O O . ARG A 1 100 ? 12.239 16.436 107.585 1.00 40.17 105 ARG A O 1
ATOM 730 N N . ASN A 1 101 ? 11.231 17.171 109.461 1.00 35.84 106 ASN A N 1
ATOM 731 C CA . ASN A 1 101 ? 9.868 17.067 108.945 1.00 35.12 106 ASN A CA 1
ATOM 732 C C . ASN A 1 101 ? 9.231 18.408 108.572 1.00 34.90 106 ASN A C 1
ATOM 733 O O . ASN A 1 101 ? 8.004 18.540 108.546 1.00 34.14 106 ASN A O 1
ATOM 738 N N . LEU A 1 102 ? 10.064 19.400 108.275 1.00 35.77 107 LEU A N 1
ATOM 739 C CA . LEU A 1 102 ? 9.576 20.697 107.815 1.00 36.02 107 LEU A CA 1
ATOM 740 C C . LEU A 1 102 ? 10.644 21.410 107.004 1.00 37.81 107 LEU A C 1
ATOM 741 O O . LEU A 1 102 ? 11.820 21.039 107.039 1.00 38.78 107 LEU A O 1
ATOM 746 N N . VAL A 1 103 ? 10.221 22.424 106.260 1.00 38.48 108 VAL A N 1
ATOM 747 C CA . VAL A 1 103 ? 11.156 23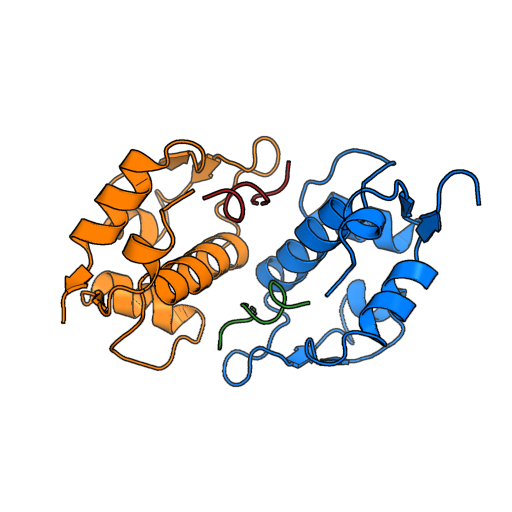.293 105.565 1.00 40.34 108 VAL A CA 1
ATOM 748 C C . VAL A 1 103 ? 11.014 24.694 106.147 1.00 39.22 108 VAL A C 1
ATOM 749 O O . VAL A 1 103 ? 9.900 25.201 106.311 1.00 37.85 108 VAL A O 1
ATOM 753 N N . VAL A 1 104 ? 12.143 25.300 106.497 1.00 39.57 109 VAL A N 1
ATOM 754 C CA . VAL A 1 104 ? 12.141 26.656 107.023 1.00 39.08 109 VAL A CA 1
ATOM 755 C C . VAL A 1 104 ? 11.914 27.604 105.852 1.00 40.45 109 VAL A C 1
ATOM 756 O O . VAL A 1 104 ? 12.596 27.518 104.831 1.00 42.47 109 VAL A O 1
ATOM 760 N N . VAL A 1 105 ? 10.946 28.498 106.006 1.00 39.31 110 VAL A N 1
ATOM 761 C CA . VAL A 1 105 ? 10.574 29.414 104.938 1.00 40.89 110 VAL A CA 1
ATOM 762 C C . VAL A 1 105 ? 11.784 30.271 104.549 1.00 43.58 110 VAL A C 1
ATOM 763 O O . VAL A 1 105 ? 12.486 30.794 105.416 1.00 43.31 110 VAL A O 1
ATOM 767 N N . ASN A 1 106 ? 12.024 30.373 103.241 1.00 46.14 111 ASN A N 1
ATOM 768 C CA . ASN A 1 106 ? 13.148 31.127 102.667 1.00 49.68 111 ASN A CA 1
ATOM 769 C C . ASN A 1 106 ? 14.553 30.569 102.941 1.00 51.81 111 ASN A C 1
ATOM 770 O O . ASN A 1 106 ? 15.539 31.262 102.694 1.00 54.56 111 ASN A O 1
ATOM 775 N N . GLN A 1 107 ? 14.663 29.332 103.427 1.00 51.38 112 GLN A N 1
ATOM 776 C CA . GLN A 1 107 ? 15.984 28.724 103.630 1.00 53.98 112 GLN A CA 1
ATOM 777 C C . GLN A 1 107 ? 16.597 28.341 102.286 1.00 57.55 112 GLN A C 1
ATOM 778 O O . GLN A 1 107 ? 16.064 27.492 101.574 1.00 58.12 112 GLN A O 1
ATOM 784 N N . GLN B 1 13 ? -2.382 36.206 131.853 1.00 30.47 18 GLN B N 1
ATOM 785 C CA . GLN B 1 13 ? -1.920 35.009 132.608 1.00 29.65 18 GLN B CA 1
ATOM 786 C C . GLN B 1 13 ? -2.122 35.173 134.110 1.00 30.11 18 GLN B C 1
ATOM 787 O O . GLN B 1 13 ? -2.147 36.287 134.621 1.00 31.02 18 GLN B O 1
ATOM 789 N N . ILE B 1 14 ? -2.246 34.052 134.816 1.00 29.54 19 ILE B N 1
ATOM 790 C CA . ILE B 1 14 ? -2.254 34.072 136.277 1.00 30.58 19 ILE B CA 1
ATOM 791 C C . ILE B 1 14 ? -0.854 34.500 136.722 1.00 31.82 19 ILE B C 1
ATOM 792 O O . ILE B 1 14 ? 0.129 33.929 136.250 1.00 31.23 19 ILE B O 1
ATOM 797 N N . PRO B 1 15 ? -0.750 35.514 137.609 1.00 33.57 20 PRO B N 1
ATOM 798 C CA . PRO B 1 15 ? 0.564 35.994 138.048 1.00 35.54 20 PRO B CA 1
ATOM 799 C C . PRO B 1 15 ? 1.446 34.905 138.649 1.00 36.16 20 PRO B C 1
ATOM 800 O O . PRO B 1 15 ? 0.933 33.958 139.243 1.00 35.67 20 PRO B O 1
ATOM 804 N N . ALA B 1 16 ? 2.759 35.059 138.502 1.00 37.79 21 ALA B N 1
ATOM 805 C CA . ALA B 1 16 ? 3.727 34.089 139.024 1.00 38.63 21 ALA B CA 1
ATOM 806 C C . ALA B 1 16 ? 3.527 33.838 140.516 1.00 39.92 21 ALA B C 1
ATOM 807 O O . ALA B 1 16 ? 3.498 32.686 140.957 1.00 39.41 21 ALA B O 1
ATOM 809 N N . SER B 1 17 ? 3.377 34.920 141.280 1.00 41.59 22 SER B N 1
ATOM 810 C CA . SER B 1 17 ? 3.163 34.833 142.726 1.00 43.25 22 SER B CA 1
ATOM 811 C C . SER B 1 17 ? 1.902 34.045 143.104 1.00 41.85 22 SER B C 1
ATOM 812 O O . SER B 1 17 ? 1.881 33.376 144.132 1.00 42.74 22 SER B O 1
ATOM 815 N N . GLU B 1 18 ? 0.859 34.123 142.279 1.00 40.14 23 GLU B N 1
ATOM 816 C CA . GLU B 1 18 ? -0.380 33.374 142.526 1.00 39.21 23 GLU B CA 1
ATOM 817 C C . GLU B 1 18 ? -0.260 31.899 142.137 1.00 38.14 23 GLU B C 1
ATOM 818 O O . GLU B 1 18 ? -1.112 31.091 142.510 1.00 38.14 23 GLU B O 1
ATOM 824 N N . GLN B 1 19 ? 0.782 31.552 141.383 1.00 37.69 24 GLN B N 1
ATOM 825 C CA . GLN B 1 19 ? 1.010 30.169 140.951 1.00 36.30 24 GLN B CA 1
ATOM 826 C C . GLN B 1 19 ? 1.968 29.383 141.845 1.00 37.31 24 GLN B C 1
ATOM 827 O O . GLN B 1 19 ? 2.016 28.151 141.775 1.00 36.01 24 GLN B O 1
ATOM 833 N N . GLU B 1 20 ? 2.732 30.087 142.675 1.00 39.23 25 GLU B N 1
ATOM 834 C CA . GLU B 1 20 ? 3.657 29.427 143.602 1.00 40.79 25 GLU B CA 1
ATOM 835 C C . GLU B 1 20 ? 2.958 28.992 144.900 1.00 41.54 25 GLU B C 1
ATOM 836 O O . GLU B 1 20 ? 3.557 28.303 145.722 1.00 43.12 25 GLU B O 1
ATOM 842 N N . THR B 1 21 ? 1.695 29.383 145.071 1.00 40.44 26 THR B N 1
ATOM 843 C CA . THR B 1 21 ? 0.911 29.030 146.256 1.00 41.69 26 THR B CA 1
ATOM 844 C C . THR B 1 21 ? 0.760 27.512 146.406 1.00 40.47 26 THR B C 1
ATOM 845 O O . THR B 1 21 ? 0.314 26.836 145.482 1.00 37.67 26 THR B O 1
ATOM 849 N N . LEU B 1 22 ? 1.119 26.991 147.575 1.00 42.34 27 LEU B N 1
ATOM 850 C CA . LEU B 1 22 ? 0.989 25.563 147.857 1.00 42.12 27 LEU B CA 1
ATOM 851 C C . LEU B 1 22 ? -0.464 25.251 148.212 1.00 41.79 27 LEU B C 1
ATOM 852 O O . LEU B 1 22 ? -1.039 25.881 149.100 1.00 43.72 27 LEU B O 1
ATOM 857 N N . VAL B 1 23 ? -1.055 24.284 147.514 1.00 39.64 28 VAL B N 1
ATOM 858 C CA . VAL B 1 23 ? -2.483 23.992 147.654 1.00 39.55 28 VAL B CA 1
ATOM 859 C C . VAL B 1 23 ? -2.772 22.499 147.760 1.00 39.96 28 VAL B C 1
ATOM 860 O O . VAL B 1 23 ? -1.989 21.659 147.309 1.00 39.10 28 VAL B O 1
ATOM 864 N N . ARG B 1 24 ? -3.917 22.195 148.359 1.00 41.40 29 ARG B N 1
ATOM 865 C CA . ARG B 1 24 ? -4.382 20.836 148.541 1.00 42.25 29 ARG B CA 1
ATOM 866 C C . ARG B 1 24 ? -5.709 20.720 147.791 1.00 40.66 29 ARG B C 1
ATOM 867 O O . ARG B 1 24 ? -6.707 21.316 148.201 1.00 41.45 29 ARG B O 1
ATOM 875 N N . PRO B 1 25 ? -5.720 19.994 146.659 1.00 38.33 30 PRO B N 1
ATOM 876 C CA . PRO B 1 25 ? -6.974 19.832 145.927 1.00 37.40 30 PRO B CA 1
ATOM 877 C C . PRO B 1 25 ? -8.026 19.046 146.701 1.00 39.85 30 PRO B C 1
ATOM 878 O O . PRO B 1 25 ? -7.699 18.088 147.404 1.00 41.29 30 PRO B O 1
ATOM 882 N N . LYS B 1 26 ? -9.282 19.459 146.563 1.00 40.30 31 LYS B N 1
ATOM 883 C CA . LYS B 1 26 ? -10.400 18.770 147.204 1.00 43.08 31 LYS B CA 1
ATOM 884 C C . LYS B 1 26 ? -10.649 17.431 146.492 1.00 42.61 31 LYS B C 1
ATOM 885 O O . LYS B 1 26 ? -10.155 17.226 145.383 1.00 40.20 31 LYS B O 1
ATOM 891 N N . PRO B 1 27 ? -11.388 16.505 147.133 1.00 45.40 32 PRO B N 1
ATOM 892 C CA . PRO B 1 27 ? -11.488 15.133 146.612 1.00 45.56 32 PRO B CA 1
ATOM 893 C C . PRO B 1 27 ? -11.757 15.010 145.105 1.00 43.25 32 PRO B C 1
ATOM 894 O O . PRO B 1 27 ? -11.076 14.248 144.417 1.00 41.87 32 PRO B O 1
ATOM 898 N N . LEU B 1 28 ? -12.720 15.769 144.594 1.00 43.03 33 LEU B N 1
ATOM 899 C CA . LEU B 1 28 ? -13.133 15.629 143.198 1.00 41.62 33 LEU B CA 1
ATOM 900 C C . LEU B 1 28 ? -12.026 16.078 142.236 1.00 38.40 33 LEU B C 1
ATOM 901 O O . LEU B 1 28 ? -11.708 15.376 141.274 1.00 37.20 33 LEU B O 1
ATOM 906 N N . LEU B 1 29 ? -11.429 17.233 142.508 1.00 37.18 34 LEU B N 1
ATOM 907 C CA . LEU B 1 29 ? -10.297 17.705 141.714 1.00 34.86 34 LEU B CA 1
ATOM 908 C C . LEU B 1 29 ? -9.107 16.763 141.853 1.00 34.74 34 LEU B C 1
ATOM 909 O O . LEU B 1 29 ? -8.417 16.479 140.873 1.00 32.72 34 LEU B O 1
ATOM 914 N N . LEU B 1 30 ? -8.867 16.285 143.071 1.00 36.94 35 LEU B N 1
ATOM 915 C CA . LEU B 1 30 ? -7.773 15.351 143.317 1.00 37.67 35 LEU B CA 1
ATOM 916 C C . LEU B 1 30 ? -7.946 14.093 142.467 1.00 37.79 35 LEU B C 1
ATOM 917 O O . LEU B 1 30 ? -6.988 13.612 141.867 1.00 37.06 35 LEU B O 1
ATOM 922 N N . LYS B 1 31 ? -9.173 13.582 142.412 1.00 39.22 36 LYS B N 1
ATOM 923 C CA . LYS B 1 31 ? -9.509 12.442 141.562 1.00 39.87 36 LYS B CA 1
ATOM 924 C C . LYS B 1 31 ? -9.189 12.729 140.096 1.00 37.51 36 LYS B C 1
ATOM 925 O O . LYS B 1 31 ? -8.620 11.886 139.402 1.00 37.14 36 LYS B O 1
ATOM 931 N N . LEU B 1 32 ? -9.560 13.918 139.634 1.00 36.22 37 LEU B N 1
ATOM 932 C CA . LEU B 1 32 ? -9.301 14.336 138.257 1.00 34.47 37 LEU B CA 1
ATOM 933 C C . LEU B 1 32 ? -7.805 14.338 137.955 1.00 33.14 37 LEU B C 1
ATOM 934 O O . LEU B 1 32 ? -7.361 13.741 136.972 1.00 32.59 37 LEU B O 1
ATOM 939 N N . LEU B 1 33 ? -7.032 14.991 138.818 1.00 32.68 38 LEU B N 1
ATOM 940 C CA . LEU B 1 33 ? -5.586 15.098 138.630 1.00 31.81 38 LEU B CA 1
ATOM 941 C C . LEU B 1 33 ? -4.914 13.727 138.621 1.00 32.33 38 LEU B C 1
ATOM 942 O O . LEU B 1 33 ? -4.069 13.452 137.769 1.00 31.10 38 LEU B O 1
ATOM 947 N N . LYS B 1 34 ? -5.303 12.865 139.556 1.00 34.01 39 LYS B N 1
ATOM 948 C CA . LYS B 1 34 ? -4.724 11.527 139.638 1.00 35.01 39 LYS B CA 1
ATOM 949 C C . LYS B 1 34 ? -5.124 10.641 138.452 1.00 34.53 39 LYS B C 1
ATOM 950 O O . LYS B 1 34 ? -4.392 9.719 138.102 1.00 34.45 39 LYS B O 1
ATOM 956 N N . SER B 1 35 ? -6.259 10.941 137.820 1.00 33.99 40 SER B N 1
ATOM 957 C CA . SER B 1 35 ? -6.694 10.208 136.625 1.00 34.17 40 SER B CA 1
ATOM 958 C C . SER B 1 35 ? -5.761 10.402 135.419 1.00 32.85 40 SER B C 1
ATOM 959 O O . SER B 1 35 ? -5.784 9.591 134.493 1.00 33.19 40 SER B O 1
ATOM 962 N N . VAL B 1 36 ? -4.956 11.468 135.424 1.00 31.30 41 VAL B N 1
ATOM 963 C CA . VAL B 1 36 ? -3.897 11.642 134.409 1.00 30.67 41 VAL B CA 1
ATOM 964 C C . VAL B 1 36 ? -2.485 11.526 135.002 1.00 30.83 41 VAL B C 1
ATOM 965 O O . VAL B 1 36 ? -1.533 12.133 134.499 1.00 30.04 41 VAL B O 1
ATOM 969 N N . GLY B 1 37 ? -2.357 10.731 136.062 1.00 32.06 42 GLY B N 1
ATOM 970 C CA . GLY B 1 37 ? -1.052 10.349 136.597 1.00 33.08 42 GLY B CA 1
ATOM 971 C C . GLY B 1 37 ? -0.439 11.262 137.642 1.00 33.18 42 GLY B C 1
ATOM 972 O O . GLY B 1 37 ? 0.713 11.060 138.024 1.00 33.60 42 GLY B O 1
ATOM 973 N N . ALA B 1 38 ? -1.184 12.263 138.111 1.00 32.83 43 ALA B N 1
ATOM 974 C CA . ALA B 1 38 ? -0.710 13.089 139.222 1.00 33.88 43 ALA B CA 1
ATOM 975 C C . ALA B 1 38 ? -0.573 12.201 140.461 1.00 36.89 43 ALA B C 1
ATOM 976 O O . ALA B 1 38 ? -1.427 11.355 140.719 1.00 38.08 43 ALA B O 1
ATOM 978 N N . GLN B 1 39 ? 0.506 12.399 141.214 1.00 38.81 44 GLN B N 1
ATOM 979 C CA . GLN B 1 39 ? 0.928 11.454 142.253 1.00 42.14 44 GLN B CA 1
ATOM 980 C C . GLN B 1 39 ? 0.579 11.898 143.674 1.00 43.48 44 GLN B C 1
ATOM 981 O O . GLN B 1 39 ? 0.235 11.070 144.518 1.00 45.70 44 GLN B O 1
ATOM 987 N N . LYS B 1 40 ? 0.683 13.198 143.934 1.00 42.52 45 LYS B N 1
ATOM 988 C CA . LYS B 1 40 ? 0.725 13.724 145.300 1.00 44.39 45 LYS B CA 1
ATOM 989 C C . LYS B 1 40 ? -0.629 14.239 145.766 1.00 43.70 45 LYS B C 1
ATOM 990 O O . LYS B 1 40 ? -1.604 14.240 145.011 1.00 41.98 45 LYS B O 1
ATOM 996 N N . ASP B 1 41 ? -0.669 14.678 147.022 1.00 45.21 46 ASP B N 1
ATOM 997 C CA . ASP B 1 41 ? -1.843 15.325 147.603 1.00 45.64 46 ASP B CA 1
ATOM 998 C C . ASP B 1 41 ? -1.703 16.848 147.672 1.00 44.63 46 ASP B C 1
ATOM 999 O O . ASP B 1 41 ? -2.706 17.548 147.801 1.00 44.75 46 ASP B O 1
ATOM 1004 N N . THR B 1 42 ? -0.473 17.358 147.599 1.00 43.92 47 THR B N 1
ATOM 1005 C CA . THR B 1 42 ? -0.237 18.802 147.601 1.00 43.01 47 THR B CA 1
ATOM 1006 C C . THR B 1 42 ? 0.531 19.228 146.362 1.00 40.15 47 THR B C 1
ATOM 1007 O O . THR B 1 42 ? 1.430 18.519 145.900 1.00 39.56 47 THR B O 1
ATOM 1011 N N . TYR B 1 43 ? 0.169 20.398 145.845 1.00 38.05 48 TYR B N 1
ATOM 1012 C CA . TYR B 1 43 ? 0.727 20.929 144.608 1.00 36.00 48 TYR B CA 1
ATOM 1013 C C . TYR B 1 43 ? 0.889 22.436 144.713 1.00 35.97 48 TYR B C 1
ATOM 1014 O O . TYR B 1 43 ? 0.210 23.087 145.511 1.00 36.87 48 TYR B O 1
ATOM 1023 N N . THR B 1 44 ? 1.784 22.989 143.901 1.00 34.91 49 THR B N 1
ATOM 1024 C CA . THR B 1 44 ? 1.762 24.421 143.632 1.00 34.43 49 THR B CA 1
ATOM 1025 C C . THR B 1 44 ? 0.583 24.655 142.697 1.00 32.51 49 THR B C 1
ATOM 1026 O O . THR B 1 44 ? 0.164 23.744 141.977 1.00 30.30 49 THR B O 1
ATOM 1030 N N . MET B 1 45 ? 0.035 25.865 142.712 1.00 32.98 50 MET B N 1
ATOM 1031 C CA . MET B 1 45 ? -1.025 26.219 141.773 1.00 32.04 50 MET B CA 1
ATOM 1032 C C . MET B 1 45 ? -0.551 26.003 140.326 1.00 29.64 50 MET B C 1
ATOM 1033 O O . MET B 1 45 ? -1.331 25.578 139.480 1.00 27.39 50 MET B O 1
ATOM 1038 N N . LYS B 1 46 ? 0.727 26.272 140.057 1.00 29.84 51 LYS B N 1
ATOM 1039 C CA . LYS B 1 46 ? 1.304 26.042 138.727 1.00 29.00 51 LYS B CA 1
ATOM 1040 C C . LYS B 1 46 ? 1.133 24.589 138.296 1.00 27.41 51 LYS B C 1
ATOM 1041 O O . LYS B 1 46 ? 0.710 24.312 137.174 1.00 25.63 51 LYS B O 1
ATOM 1047 N N . GLU B 1 47 ? 1.468 23.669 139.195 1.00 27.61 52 GLU B N 1
ATOM 1048 C CA . GLU B 1 47 ? 1.346 22.241 138.912 1.00 27.19 52 GLU B CA 1
ATOM 1049 C C . GLU B 1 47 ? -0.097 21.829 138.647 1.00 25.65 52 GLU B C 1
ATOM 1050 O O . GLU B 1 47 ? -0.350 21.011 137.763 1.00 24.81 52 GLU B O 1
ATOM 1056 N N . VAL B 1 48 ? -1.034 22.402 139.403 1.00 25.41 53 VAL B N 1
ATOM 1057 C CA . VAL B 1 48 ? -2.463 22.148 139.188 1.00 24.69 53 VAL B CA 1
ATOM 1058 C C . VAL B 1 48 ? -2.841 22.565 137.768 1.00 23.23 53 VAL B C 1
ATOM 1059 O O . VAL B 1 48 ? -3.523 21.830 137.053 1.00 22.57 53 VAL B O 1
ATOM 1063 N N . LEU B 1 49 ? -2.369 23.739 137.359 1.00 22.90 54 LEU B N 1
ATOM 1064 C CA . LEU B 1 49 ? -2.643 24.251 136.018 1.00 21.97 54 LEU B CA 1
ATOM 1065 C C . LEU B 1 49 ? -2.007 23.397 134.915 1.00 21.22 54 LEU B C 1
ATOM 1066 O O . LEU B 1 49 ? -2.613 23.216 133.858 1.00 20.84 54 LEU B O 1
ATOM 1071 N N . PHE B 1 50 ? -0.802 22.875 135.153 1.00 21.69 55 PHE B N 1
ATOM 1072 C CA . PHE B 1 50 ? -0.182 21.938 134.208 1.00 21.75 55 PHE B CA 1
ATOM 1073 C C . PHE B 1 50 ? -1.056 20.692 134.025 1.00 21.55 55 PHE B C 1
ATOM 1074 O O . PHE B 1 50 ? -1.407 20.338 132.901 1.00 21.03 55 PHE B O 1
ATOM 1082 N N . TYR B 1 51 ? -1.398 20.028 135.128 1.00 22.24 56 TYR B N 1
ATOM 1083 C CA . TYR B 1 51 ? -2.155 18.766 135.058 1.00 22.71 56 TYR B CA 1
ATOM 1084 C C . TYR B 1 51 ? -3.593 18.947 134.566 1.00 22.62 56 TYR B C 1
ATOM 1085 O O . TYR B 1 51 ? -4.138 18.062 133.908 1.00 22.57 56 TYR B O 1
ATOM 1094 N N . LEU B 1 52 ? -4.207 20.082 134.886 1.00 22.59 57 LEU B N 1
ATOM 1095 C CA . LEU B 1 52 ? -5.563 20.362 134.417 1.00 22.95 57 LEU B CA 1
ATOM 1096 C C . LEU B 1 52 ? -5.589 20.602 132.903 1.00 22.16 57 LEU B C 1
ATOM 1097 O O . LEU B 1 52 ? -6.471 20.105 132.206 1.00 22.41 57 LEU B O 1
ATOM 1102 N N . GLY B 1 53 ? -4.617 21.352 132.395 1.00 21.42 58 GLY B N 1
ATOM 1103 C CA . GLY B 1 53 ? -4.485 21.553 130.956 1.00 21.30 58 GLY B CA 1
ATOM 1104 C C . GLY B 1 53 ? -4.258 20.227 130.246 1.00 21.34 58 GLY B C 1
ATOM 1105 O O . GLY B 1 53 ? -4.903 19.924 129.248 1.00 21.56 58 GLY B O 1
ATOM 1106 N N . GLN B 1 54 ? -3.341 19.439 130.787 1.00 21.57 59 GLN B N 1
ATOM 1107 C CA . GLN B 1 54 ? -3.088 18.088 130.311 1.00 22.22 59 GLN B CA 1
ATOM 1108 C C . GLN B 1 54 ? -4.363 17.239 130.300 1.00 22.79 59 GLN B C 1
ATOM 1109 O O . GLN B 1 54 ? -4.649 16.558 129.315 1.00 23.72 59 GLN B O 1
ATOM 1115 N N . TYR B 1 55 ? -5.122 17.289 131.393 1.00 22.96 60 TYR B N 1
ATOM 1116 C CA . TYR B 1 55 ? -6.378 16.536 131.506 1.00 24.03 60 TYR B CA 1
ATOM 1117 C C . TYR B 1 55 ? -7.328 16.847 130.356 1.00 24.38 60 TYR B C 1
ATOM 1118 O O . TYR B 1 55 ? -7.834 15.939 129.691 1.00 25.51 60 TYR B O 1
ATOM 1127 N N . ILE B 1 56 ? -7.564 18.136 130.136 1.00 23.96 61 ILE B N 1
ATOM 1128 C CA . ILE B 1 56 ? -8.478 18.603 129.093 1.00 24.90 61 ILE B CA 1
ATOM 1129 C C . ILE B 1 56 ? -8.041 18.122 127.704 1.00 25.79 61 ILE B C 1
ATOM 1130 O O . ILE B 1 56 ? -8.874 17.686 126.908 1.00 27.25 61 ILE B O 1
ATOM 1135 N N . ALA B 1 57 ? -6.742 18.198 127.421 1.00 25.43 62 ALA B N 1
ATOM 1136 C CA . ALA B 1 57 ? -6.202 17.711 126.150 1.00 26.62 62 ALA B CA 1
ATOM 1137 C C . ALA B 1 57 ? -6.370 16.199 126.028 1.00 28.33 62 ALA B C 1
ATOM 1138 O O . ALA B 1 57 ? -6.761 15.694 124.976 1.00 29.41 62 ALA B O 1
ATOM 1140 N N . THR B 1 58 ? -6.077 15.492 127.118 1.00 28.61 63 THR B N 1
ATOM 1141 C CA . THR B 1 58 ? -6.129 14.037 127.152 1.00 30.60 63 THR B CA 1
ATOM 1142 C C . THR B 1 58 ? -7.551 13.496 126.932 1.00 32.09 63 THR B C 1
ATOM 1143 O O . THR B 1 58 ? -7.729 12.511 126.221 1.00 33.59 63 THR B O 1
ATOM 1147 N N . LYS B 1 59 ? -8.552 14.147 127.523 1.00 31.76 64 LYS B N 1
ATOM 1148 C CA . LYS B 1 59 ? -9.954 13.763 127.311 1.00 33.73 64 LYS B CA 1
ATOM 1149 C C . LYS B 1 59 ? -10.564 14.420 126.057 1.00 34.53 64 LYS B C 1
ATOM 1150 O O . LYS B 1 59 ? -11.732 14.193 125.746 1.00 35.68 64 LYS B O 1
ATOM 1156 N N . ARG B 1 60 ? -9.781 15.241 125.353 1.00 33.89 65 ARG B N 1
ATOM 1157 C CA . ARG B 1 60 ? -10.205 15.870 124.097 1.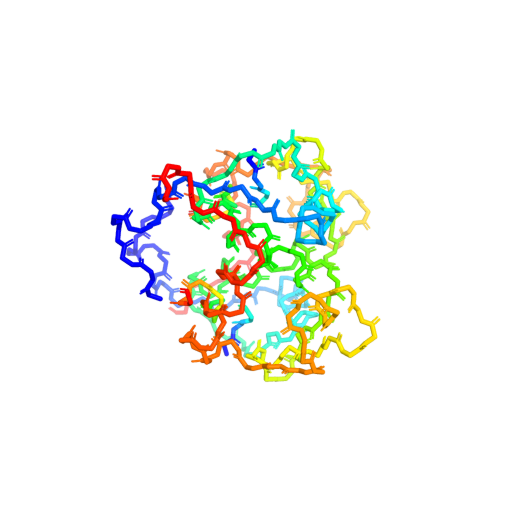00 35.08 65 ARG B CA 1
ATOM 1158 C C . ARG B 1 60 ? -11.507 16.670 124.267 1.00 34.31 65 ARG B C 1
ATOM 1159 O O . ARG B 1 60 ? -12.423 16.574 123.449 1.00 35.31 65 ARG B O 1
ATOM 1167 N N . LEU B 1 61 ? -11.572 17.459 125.337 1.00 31.81 66 LEU B N 1
ATOM 1168 C CA . LEU B 1 61 ? -12.771 18.241 125.662 1.00 31.71 66 LEU B CA 1
ATOM 1169 C C . LEU B 1 61 ? -12.824 19.584 124.927 1.00 31.27 66 LEU B C 1
ATOM 1170 O O . LEU B 1 61 ? -13.877 20.227 124.882 1.00 32.08 66 LEU B O 1
ATOM 1175 N N . TYR B 1 62 ? -11.694 20.005 124.361 1.00 30.04 67 TYR B N 1
ATOM 1176 C CA . TYR B 1 62 ? -11.641 21.238 123.569 1.00 30.00 67 TYR B CA 1
ATOM 1177 C C . TYR B 1 62 ? -12.364 21.060 122.237 1.00 32.33 67 TYR B C 1
ATOM 1178 O O . TYR B 1 62 ? -12.325 19.981 121.641 1.00 33.24 67 TYR B O 1
ATOM 1187 N N . ASP B 1 63 ? -13.035 22.117 121.786 1.00 33.20 68 ASP B N 1
ATOM 1188 C CA . ASP B 1 63 ? -13.696 22.121 120.484 1.00 36.15 68 ASP B CA 1
ATOM 1189 C C . ASP B 1 63 ? -12.641 22.138 119.381 1.00 37.17 68 ASP B C 1
ATOM 1190 O O . ASP B 1 63 ? -11.671 22.884 119.461 1.00 35.95 68 ASP B O 1
ATOM 1195 N N . GLU B 1 64 ? -12.831 21.310 118.358 1.00 39.85 69 GLU B N 1
ATOM 1196 C CA . GLU B 1 64 ? -11.840 21.157 117.292 1.00 41.70 69 GLU B CA 1
ATOM 1197 C C . GLU B 1 64 ? -11.610 22.458 116.522 1.00 42.51 69 GLU B C 1
ATOM 1198 O O . GLU B 1 64 ? -10.472 22.789 116.189 1.00 42.05 69 GLU B O 1
ATOM 1204 N N . LYS B 1 65 ? -12.689 23.195 116.262 1.00 43.70 70 LYS B N 1
ATOM 1205 C CA . LYS B 1 65 ? -12.637 24.405 115.439 1.00 45.38 70 LYS B CA 1
ATOM 1206 C C . LYS B 1 65 ? -12.221 25.635 116.249 1.00 42.91 70 LYS B C 1
ATOM 1207 O O . LYS B 1 65 ? -11.360 26.407 115.823 1.00 43.16 70 LYS B O 1
ATOM 1213 N N . GLN B 1 66 ? -12.853 25.815 117.406 1.00 40.82 71 GLN B N 1
ATOM 1214 C CA . GLN B 1 66 ? -12.594 26.955 118.285 1.00 38.89 71 GLN B CA 1
ATOM 1215 C C . GLN B 1 66 ? -12.031 26.415 119.597 1.00 35.42 71 GLN B C 1
ATOM 1216 O O . GLN B 1 66 ? -12.764 26.188 120.559 1.00 34.22 71 GLN B O 1
ATOM 1222 N N . GLN B 1 67 ? -10.715 26.225 119.625 1.00 33.75 72 GLN B N 1
ATOM 1223 C CA . GLN B 1 67 ? -10.084 25.368 120.628 1.00 31.44 72 GLN B CA 1
ATOM 1224 C C . GLN B 1 67 ? -9.996 25.960 122.035 1.00 29.33 72 GLN B C 1
ATOM 1225 O O . GLN B 1 67 ? -9.564 25.279 122.964 1.00 27.93 72 GLN B O 1
ATOM 1231 N N . HIS B 1 68 ? -10.401 27.219 122.187 1.00 29.28 73 HIS B N 1
ATOM 1232 C CA . HIS B 1 68 ? -10.580 27.817 123.511 1.00 27.86 73 HIS B CA 1
ATOM 1233 C C . HIS B 1 68 ? -11.861 27.348 124.215 1.00 28.05 73 HIS B C 1
ATOM 1234 O O . HIS B 1 68 ? -12.003 27.543 125.421 1.00 26.89 73 HIS B O 1
ATOM 1241 N N . ILE B 1 69 ? -12.792 26.747 123.474 1.00 29.56 74 ILE B N 1
ATOM 1242 C CA . ILE B 1 69 ? -14.046 26.287 124.063 1.00 30.35 74 ILE B CA 1
ATOM 1243 C C . ILE B 1 69 ? -13.859 24.871 124.599 1.00 30.04 74 ILE B C 1
ATOM 1244 O O . ILE B 1 69 ? -13.445 23.972 123.866 1.00 30.22 74 ILE B O 1
ATOM 1249 N N . VAL B 1 70 ? -14.159 24.691 125.882 1.00 29.51 75 VAL B N 1
ATOM 1250 C CA . VAL B 1 70 ? -14.025 23.400 126.548 1.00 29.64 75 VAL B CA 1
ATOM 1251 C C . VAL B 1 70 ? -15.414 22.888 126.912 1.00 31.91 75 VAL B C 1
ATOM 1252 O O . VAL B 1 70 ? -16.139 23.530 127.670 1.00 32.29 75 VAL B O 1
ATOM 1256 N N . TYR B 1 71 ? -15.777 21.735 126.355 1.00 33.77 76 TYR B N 1
ATOM 1257 C CA . TYR B 1 71 ? -17.066 21.105 126.625 1.00 36.51 76 TYR B CA 1
ATOM 1258 C C . TYR B 1 71 ? -16.912 20.026 127.690 1.00 36.35 76 TYR B C 1
ATOM 1259 O O . TYR B 1 71 ? -16.225 19.026 127.470 1.00 36.73 76 TYR B O 1
ATOM 1268 N N . CYS B 1 72 ? -17.551 20.229 128.840 1.00 36.34 77 CYS B N 1
ATOM 1269 C CA . CYS B 1 72 ? -17.389 19.318 129.972 1.00 36.01 77 CYS B CA 1
ATOM 1270 C C . CYS B 1 72 ? -18.703 18.801 130.582 1.00 37.37 77 CYS B C 1
ATOM 1271 O O . CYS B 1 72 ? -18.689 18.226 131.670 1.00 37.44 77 CYS B O 1
ATOM 1274 N N . SER B 1 73 ? -19.821 18.950 129.870 1.00 38.35 78 SER B N 1
ATOM 1275 C CA . SER B 1 73 ? -21.121 18.498 130.387 1.00 40.51 78 SER B CA 1
ATOM 1276 C C . SER B 1 73 ? -21.223 16.979 130.570 1.00 41.42 78 SER B C 1
ATOM 1277 O O . SER B 1 73 ? -22.038 16.508 131.364 1.00 43.54 78 SER B O 1
ATOM 1280 N N . ASN B 1 74 ? -20.405 16.219 129.842 1.00 39.87 79 ASN B N 1
ATOM 1281 C CA . ASN B 1 74 ? -20.363 14.767 129.998 1.00 40.98 79 ASN B CA 1
ATOM 1282 C C . ASN B 1 74 ? -19.067 14.281 130.652 1.00 39.14 79 ASN B C 1
ATOM 1283 O O . ASN B 1 74 ? -18.639 13.148 130.429 1.00 39.19 79 ASN B O 1
ATOM 1288 N N . ASP B 1 75 ? -18.458 15.137 131.471 1.00 37.46 80 ASP B N 1
ATOM 1289 C CA . ASP B 1 75 ? -17.170 14.843 132.082 1.00 36.28 80 ASP B CA 1
ATOM 1290 C C . ASP B 1 75 ? -17.158 15.227 133.557 1.00 36.76 80 ASP B C 1
ATOM 1291 O O . ASP B 1 75 ? -17.873 16.135 133.985 1.00 36.92 80 ASP B O 1
ATOM 1296 N N . LEU B 1 76 ? -16.329 14.522 134.322 1.00 37.42 81 LEU B N 1
ATOM 1297 C CA . LEU B 1 76 ? -16.037 14.866 135.714 1.00 38.24 81 LEU B CA 1
ATOM 1298 C C . LEU B 1 76 ? -15.784 16.369 135.903 1.00 36.67 81 LEU B C 1
ATOM 1299 O O . LEU B 1 76 ? -16.231 16.957 136.887 1.00 37.64 81 LEU B O 1
ATOM 1304 N N . LEU B 1 77 ? -15.072 16.979 134.958 1.00 34.76 82 LEU B N 1
ATOM 1305 C CA . LEU B 1 77 ? -14.746 18.407 135.025 1.00 33.95 82 LEU B CA 1
ATOM 1306 C C . LEU B 1 77 ? -15.985 19.309 135.094 1.00 35.46 82 LEU B C 1
ATOM 1307 O O . LEU B 1 77 ? -15.964 20.340 135.770 1.00 35.47 82 LEU B O 1
ATOM 1312 N N . GLY B 1 78 ? -17.051 18.929 134.393 1.00 37.39 83 GLY B N 1
ATOM 1313 C CA . GLY B 1 78 ? -18.305 19.686 134.419 1.00 39.38 83 GLY B CA 1
ATOM 1314 C C . GLY B 1 78 ? -18.999 19.624 135.763 1.00 41.87 83 GLY B C 1
ATOM 1315 O O . GLY B 1 78 ? -19.621 20.596 136.192 1.00 42.94 83 GLY B O 1
ATOM 1316 N N . ASP B 1 79 ? -18.902 18.474 136.424 1.00 43.68 84 ASP B N 1
ATOM 1317 C CA . ASP B 1 79 ? -19.427 18.312 137.778 1.00 46.34 84 ASP B CA 1
ATOM 1318 C C . ASP B 1 79 ? -18.605 19.155 138.749 1.00 45.35 84 ASP B C 1
ATOM 1319 O O . ASP B 1 79 ? -19.147 19.768 139.667 1.00 47.48 84 ASP B O 1
ATOM 1324 N N . LEU B 1 80 ? -17.292 19.170 138.528 1.00 42.91 85 LEU B N 1
ATOM 1325 C CA . LEU B 1 80 ? -16.347 19.915 139.354 1.00 41.94 85 LEU B CA 1
ATOM 1326 C C . LEU B 1 80 ? -16.567 21.426 139.275 1.00 40.95 85 LEU B C 1
ATOM 1327 O O . LEU B 1 80 ? -16.634 22.097 140.301 1.00 41.99 85 LEU B O 1
ATOM 1332 N N . PHE B 1 81 ? -16.659 21.951 138.056 1.00 38.90 86 PHE B N 1
ATOM 1333 C CA . PHE B 1 81 ? -16.856 23.387 137.844 1.00 38.08 86 PHE B CA 1
ATOM 1334 C C . PHE B 1 81 ? -18.326 23.816 137.883 1.00 39.87 86 PHE B C 1
ATOM 1335 O O . PHE B 1 81 ? -18.616 24.995 138.082 1.00 40.61 86 PHE B O 1
ATOM 1343 N N . GLY B 1 82 ? -19.246 22.873 137.691 1.00 40.90 87 GLY B N 1
ATOM 1344 C CA . GLY B 1 82 ? -20.678 23.174 137.710 1.00 43.05 87 GLY B CA 1
ATOM 1345 C C . GLY B 1 82 ? -21.159 23.988 136.517 1.00 42.29 87 GLY B C 1
ATOM 1346 O O . GLY B 1 82 ? -22.096 24.7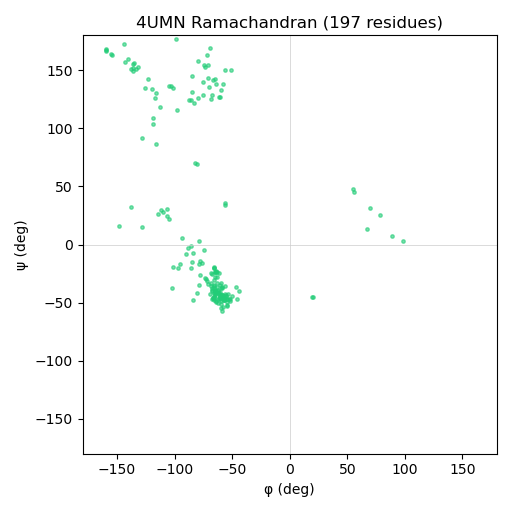77 136.640 1.00 44.26 87 GLY B O 1
ATOM 1347 N N . VAL B 1 83 ? -20.516 23.793 135.367 1.00 39.62 88 VAL B N 1
ATOM 1348 C CA . VAL B 1 83 ? -20.895 24.461 134.118 1.00 39.03 88 VAL B CA 1
ATOM 1349 C C . VAL B 1 83 ? -20.872 23.447 132.973 1.00 38.22 88 VAL B C 1
ATOM 1350 O O . VAL B 1 83 ? -20.084 22.502 133.012 1.00 36.76 88 VAL B O 1
ATOM 1354 N N . PRO B 1 84 ? -21.733 23.640 131.953 1.00 39.04 89 PRO B N 1
ATOM 1355 C CA . PRO B 1 84 ? -21.724 22.748 130.787 1.00 38.86 89 PRO B CA 1
ATOM 1356 C C . PRO B 1 84 ? -20.495 22.959 129.903 1.00 35.97 89 PRO B C 1
ATOM 1357 O O . PRO B 1 84 ? -20.023 22.021 129.265 1.00 35.10 89 PRO B O 1
ATOM 1361 N N . SER B 1 85 ? -19.996 24.190 129.866 1.00 34.43 90 SER B N 1
ATOM 1362 C CA . SER B 1 85 ? -18.797 24.515 129.108 1.00 32.45 90 SER B CA 1
ATOM 1363 C C . SER B 1 85 ? -18.190 25.807 129.622 1.00 31.24 90 SER B C 1
ATOM 1364 O O . SER B 1 85 ? -18.821 26.534 130.387 1.00 31.86 90 SER B O 1
ATOM 1367 N N . PHE B 1 86 ? -16.963 26.084 129.197 1.00 29.69 91 PHE B N 1
ATOM 1368 C CA . PHE B 1 86 ? -16.328 27.373 129.466 1.00 28.98 91 PHE B CA 1
ATOM 1369 C C . PHE B 1 86 ? -15.283 27.684 128.402 1.00 28.05 91 PHE B C 1
ATOM 1370 O O . PHE B 1 86 ? -14.856 26.796 127.660 1.00 27.76 91 PHE B O 1
ATOM 1378 N N . SER B 1 87 ? -14.889 28.954 128.328 1.00 27.79 92 SER B N 1
ATOM 1379 C CA . SER B 1 87 ? -13.844 29.388 127.411 1.00 27.17 92 SER B CA 1
ATOM 1380 C C . SER B 1 87 ? -12.537 29.606 128.167 1.00 25.56 92 SER B C 1
ATOM 1381 O O . SER B 1 87 ? -12.527 30.202 129.248 1.00 25.30 92 SER B O 1
ATOM 1384 N N . VAL B 1 88 ? -11.436 29.136 127.586 1.00 24.76 93 VAL B N 1
ATOM 1385 C CA . VAL B 1 88 ? -10.109 29.316 128.175 1.00 23.91 93 VAL B CA 1
ATOM 1386 C C . VAL B 1 88 ? -9.731 30.804 128.250 1.00 24.51 93 VAL B C 1
ATOM 1387 O O . VAL B 1 88 ? -8.915 31.190 129.082 1.00 24.13 93 VAL B O 1
ATOM 1391 N N . LYS B 1 89 ? -10.335 31.632 127.396 1.00 25.82 94 LYS B N 1
ATOM 1392 C CA . LYS B 1 89 ? -10.133 33.089 127.429 1.00 26.89 94 LYS B CA 1
ATOM 1393 C C . LYS B 1 89 ? -10.646 33.757 128.711 1.00 27.20 94 LYS B C 1
ATOM 1394 O O . LYS B 1 89 ? -10.190 34.846 129.065 1.00 27.54 94 LYS B O 1
ATOM 1400 N N . GLU B 1 90 ? -11.591 33.113 129.392 1.00 27.21 95 GLU B N 1
ATOM 1401 C CA . GLU B 1 90 ? -12.176 33.646 130.623 1.00 27.96 95 GLU B CA 1
ATOM 1402 C C . GLU B 1 90 ? -11.259 33.374 131.812 1.00 26.76 95 GLU B C 1
ATOM 1403 O O . GLU B 1 90 ? -11.590 32.576 132.691 1.00 26.23 95 GLU B O 1
ATOM 1409 N N . HIS B 1 91 ? -10.114 34.053 131.839 1.00 26.15 96 HIS B N 1
ATOM 1410 C CA . HIS B 1 91 ? -9.071 33.779 132.833 1.00 25.52 96 HIS B CA 1
ATOM 1411 C C . HIS B 1 91 ? -9.579 33.902 134.269 1.00 26.30 96 HIS B C 1
ATOM 1412 O O . HIS B 1 91 ? -9.262 33.062 135.107 1.00 26.17 96 HIS B O 1
ATOM 1419 N N . ARG B 1 92 ? -10.373 34.933 134.544 1.00 27.68 97 ARG B N 1
ATOM 1420 C CA . ARG B 1 92 ? -10.855 35.166 135.904 1.00 29.40 97 ARG B CA 1
ATOM 1421 C C . ARG B 1 92 ? -11.788 34.047 136.360 1.00 30.07 97 ARG B C 1
ATOM 1422 O O . ARG B 1 92 ? -11.705 33.600 137.506 1.00 30.48 97 ARG B O 1
ATOM 1430 N N . LYS B 1 93 ? -12.675 33.605 135.470 1.00 30.33 98 LYS B N 1
ATOM 1431 C CA . LYS B 1 93 ? -13.630 32.555 135.819 1.00 31.42 98 LYS B CA 1
ATOM 1432 C C . LYS B 1 93 ? -12.925 31.237 136.114 1.00 29.64 98 LYS B C 1
ATOM 1433 O O . LYS B 1 93 ? -13.287 30.546 137.056 1.00 30.45 98 LYS B O 1
ATOM 1439 N N . ILE B 1 94 ? -11.912 30.906 135.321 1.00 27.63 99 ILE B N 1
ATOM 1440 C CA . ILE B 1 94 ? -11.159 29.661 135.512 1.00 26.72 99 ILE B CA 1
ATOM 1441 C C . ILE B 1 94 ? -10.400 29.692 136.839 1.00 26.83 99 ILE B C 1
ATOM 1442 O O . ILE B 1 94 ? -10.419 28.723 137.598 1.00 27.23 99 ILE B O 1
ATOM 1447 N N . TYR B 1 95 ? -9.746 30.817 137.110 1.00 26.72 100 TYR B N 1
ATOM 1448 C CA . TYR B 1 95 ? -9.083 31.057 138.390 1.00 27.46 100 TYR B CA 1
ATOM 1449 C C . TYR B 1 95 ? -10.044 30.797 139.553 1.00 29.14 100 TYR B C 1
ATOM 1450 O O . TYR B 1 95 ? -9.711 30.080 140.500 1.00 29.76 100 TYR B O 1
ATOM 1459 N N . THR B 1 96 ? -11.242 31.369 139.457 1.00 30.00 101 THR B N 1
ATOM 1460 C CA . THR B 1 96 ? -12.263 31.242 140.493 1.00 32.16 101 THR B CA 1
ATOM 1461 C C . THR B 1 96 ? -12.763 29.804 140.624 1.00 32.32 101 THR B C 1
ATOM 1462 O O . THR B 1 96 ? -12.889 29.283 141.734 1.00 33.43 101 THR B O 1
ATOM 1466 N N . MET B 1 97 ? -13.057 29.180 139.487 1.00 31.44 102 MET B N 1
ATOM 1467 C CA . MET B 1 97 ? -13.568 27.809 139.457 1.00 32.35 102 MET B CA 1
ATOM 1468 C C . MET B 1 97 ? -12.547 26.816 140.009 1.00 31.94 102 MET B C 1
ATOM 1469 O O . MET B 1 97 ? -12.911 25.904 140.756 1.00 33.12 102 MET B O 1
ATOM 1474 N N . ILE B 1 98 ? -11.277 27.001 139.653 1.00 30.70 103 ILE B N 1
ATOM 1475 C CA . ILE B 1 98 ? -10.200 26.172 140.198 1.00 30.95 103 ILE B CA 1
ATOM 1476 C C . ILE B 1 98 ? -10.096 26.340 141.716 1.00 33.40 103 ILE B C 1
ATOM 1477 O O . ILE B 1 98 ? -10.027 25.349 142.450 1.00 34.43 103 ILE B O 1
ATOM 1482 N N . TYR B 1 99 ? -10.115 27.587 142.183 1.00 34.68 104 TYR B N 1
ATOM 1483 C CA . TYR B 1 99 ? -9.940 27.876 143.612 1.00 37.28 104 TYR B CA 1
ATOM 1484 C C . TYR B 1 99 ? -11.044 27.348 144.527 1.00 39.62 104 TYR B C 1
ATOM 1485 O O . TYR B 1 99 ? -10.785 27.056 145.693 1.00 41.00 104 TYR B O 1
ATOM 1494 N N . ARG B 1 100 ? -12.261 27.218 144.007 1.00 40.08 105 ARG B N 1
ATOM 1495 C CA . ARG B 1 100 ? -13.342 26.580 144.763 1.00 42.91 105 ARG B CA 1
ATOM 1496 C C . ARG B 1 100 ? -13.019 25.125 145.113 1.00 42.65 105 ARG B C 1
ATOM 1497 O O . ARG B 1 100 ? -13.556 24.584 146.079 1.00 44.81 105 ARG B O 1
ATOM 1505 N N . ASN B 1 101 ? -12.148 24.504 144.319 1.00 40.04 106 ASN B N 1
ATOM 1506 C CA . ASN B 1 101 ? -11.750 23.114 144.512 1.00 39.96 106 ASN B CA 1
ATOM 1507 C C . ASN B 1 101 ? -10.347 22.952 145.110 1.00 39.67 106 ASN B C 1
ATOM 1508 O O . ASN B 1 101 ? -9.728 21.897 144.964 1.00 38.92 106 ASN B O 1
ATOM 1513 N N . LEU B 1 102 ? -9.860 23.992 145.787 1.00 40.31 107 LEU B N 1
ATOM 1514 C CA . LEU B 1 102 ? -8.556 23.961 146.449 1.00 41.02 107 LEU B CA 1
ATOM 1515 C C . LEU B 1 102 ? -8.667 24.475 147.876 1.00 44.34 107 LEU B C 1
ATOM 1516 O O . LEU B 1 102 ? -9.549 25.278 148.183 1.00 45.65 107 LEU B O 1
ATOM 1521 N N . VAL B 1 103 ? -7.770 24.007 148.741 1.00 46.38 108 VAL B N 1
ATOM 1522 C CA . VAL B 1 103 ? -7.529 24.649 150.035 1.00 49.63 108 VAL B CA 1
ATOM 1523 C C . VAL B 1 103 ? -6.035 24.954 150.159 1.00 49.44 108 VAL B C 1
ATOM 1524 O O . VAL B 1 103 ? -5.189 24.116 149.837 1.00 48.04 108 VAL B O 1
ATOM 1528 N N . VAL B 1 104 ? -5.724 26.167 150.610 1.00 50.70 109 VAL B N 1
ATOM 1529 C CA . VAL B 1 104 ? -4.343 26.629 150.723 1.00 50.93 109 VAL B CA 1
ATOM 1530 C C . VAL B 1 104 ? -3.690 25.960 151.928 1.00 53.95 109 VAL B C 1
ATOM 1531 O O . VAL B 1 104 ? -4.320 25.809 152.972 1.00 57.02 109 VAL B O 1
ATOM 1535 N N . VAL B 1 105 ? -2.430 25.563 151.777 1.00 53.51 110 VAL B N 1
ATOM 1536 C CA . VAL B 1 105 ? -1.696 24.887 152.846 1.00 56.59 110 VAL B CA 1
ATOM 1537 C C . VAL B 1 105 ? -1.198 25.906 153.873 1.00 60.19 110 VAL B C 1
ATOM 1538 O O . VAL B 1 105 ? -0.809 27.019 153.521 1.00 59.82 110 VAL B O 1
ATOM 1545 N N . THR C 2 2 ? 6.553 14.983 137.773 1.00 33.52 17 THR C N 1
ATOM 1546 C CA . THR C 2 2 ? 6.350 16.041 136.792 1.00 30.22 17 THR C CA 1
ATOM 1547 C C . THR C 2 2 ? 5.423 15.639 135.674 1.00 27.05 17 THR C C 1
ATOM 1548 O O . THR C 2 2 ? 5.601 14.557 135.140 1.00 26.75 17 THR C O 1
ATOM 1552 N N . SER C 2 3 ? 4.505 16.447 135.330 1.00 25.58 18 SER C N 1
ATOM 1553 C CA . SER C 2 3 ? 3.563 16.126 134.259 1.00 23.74 18 SER C CA 1
ATOM 1554 C C . SER C 2 3 ? 4.213 16.149 132.871 1.00 22.00 18 SER C C 1
ATOM 1555 O O . SER C 2 3 ? 5.219 16.839 132.656 1.00 21.24 18 SER C O 1
ATOM 1558 N N . PHE C 2 4 ? 3.628 15.401 131.938 1.00 21.49 19 PHE C N 1
ATOM 1559 C CA . PHE C 2 4 ? 4.025 15.488 130.534 1.00 20.88 19 PHE C CA 1
ATOM 1560 C C . PHE C 2 4 ? 3.891 16.927 130.040 1.00 20.50 19 PHE C C 1
ATOM 1561 O O . PHE C 2 4 ? 4.812 17.419 129.384 1.00 19.86 19 PHE C O 1
ATOM 1581 N N . GLU C 2 6 ? 4.414 19.793 131.752 1.00 22.78 21 GLU C N 1
ATOM 1582 C CA . GLU C 2 6 ? 5.616 20.543 132.202 1.00 23.41 21 GLU C CA 1
ATOM 1583 C C . GLU C 2 6 ? 6.863 20.163 131.409 1.00 22.53 21 GLU C C 1
ATOM 1584 O O . GLU C 2 6 ? 7.619 21.041 131.000 1.00 23.29 21 GLU C O 1
ATOM 1590 N N . TYR C 2 7 ? 7.084 18.868 131.195 1.00 21.71 22 TYR C N 1
ATOM 159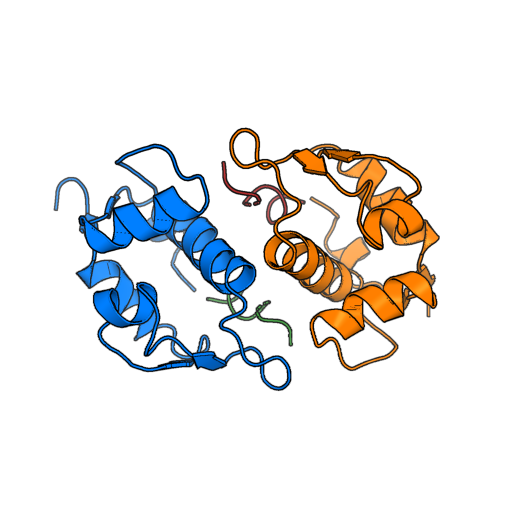1 C CA . TYR C 2 7 ? 8.228 18.422 130.406 1.00 21.64 22 TYR C CA 1
ATOM 1592 C C . TYR C 2 7 ? 8.210 19.045 129.006 1.00 21.26 22 TYR C C 1
ATOM 1593 O O . TYR C 2 7 ? 9.224 19.567 128.543 1.00 21.87 22 TYR C O 1
ATOM 1602 N N . TRP C 2 8 ? 7.058 18.990 128.345 1.00 20.81 23 TRP C N 1
ATOM 1603 C CA . TRP C 2 8 ? 6.931 19.553 127.002 1.00 21.50 23 TRP C CA 1
ATOM 1604 C C . TRP C 2 8 ? 7.064 21.072 127.040 1.00 22.45 23 TRP C C 1
ATOM 1605 O O . TRP C 2 8 ? 7.686 21.660 126.161 1.00 23.53 23 TRP C O 1
ATOM 1616 N N . TYR C 2 9 ? 6.481 21.689 128.068 1.00 23.19 24 TYR C N 1
ATOM 1617 C CA . TYR C 2 9 ? 6.631 23.120 128.334 1.00 24.82 24 TYR C CA 1
ATOM 1618 C C . TYR C 2 9 ? 8.106 23.520 128.452 1.00 25.81 24 TYR C C 1
ATOM 1619 O O . TYR C 2 9 ? 8.523 24.548 127.910 1.00 26.85 24 TYR C O 1
ATOM 1628 N N . LEU C 2 10 ? 8.893 22.707 129.153 1.00 25.61 25 LEU C N 1
ATOM 1629 C CA . LEU C 2 10 ? 10.321 22.974 129.306 1.00 27.30 25 LEU C CA 1
ATOM 1630 C C . LEU C 2 10 ? 11.059 22.743 127.989 1.00 27.17 25 LEU C C 1
ATOM 1631 O O . LEU C 2 10 ? 12.020 23.448 127.676 1.00 28.85 25 LEU C O 1
ATOM 1636 N N . LEU C 2 11 ? 10.598 21.767 127.212 1.00 25.91 26 LEU C N 1
ATOM 1637 C CA . LEU C 2 11 ? 11.083 21.579 125.846 1.00 26.54 26 LEU C CA 1
ATOM 1638 C C . LEU C 2 11 ? 10.767 22.799 124.962 1.00 27.87 26 LEU C C 1
ATOM 1639 O O . LEU C 2 11 ? 11.671 23.278 124.254 1.00 29.23 26 LEU C O 1
ATOM 1657 N N . THR D 2 2 ? -5.795 28.936 116.601 1.00 37.58 17 THR D N 1
ATOM 1658 C CA . THR D 2 2 ? -4.993 28.762 117.802 1.00 33.41 17 THR D CA 1
ATOM 1659 C C . THR D 2 2 ? -5.275 27.450 118.497 1.00 30.57 17 THR D C 1
ATOM 1660 O O . THR D 2 2 ? -6.438 27.116 118.654 1.00 31.42 17 THR D O 1
ATOM 1664 N N . SER D 2 3 ? -4.291 26.749 118.884 1.00 28.07 18 SER D N 1
ATOM 1665 C CA . SER D 2 3 ? -4.478 25.461 119.550 1.00 26.64 18 SER D CA 1
ATOM 1666 C C . SER D 2 3 ? -4.979 25.613 120.983 1.00 25.50 18 SER D C 1
ATOM 1667 O O . SER D 2 3 ? -4.716 26.628 121.632 1.00 24.67 18 SER D O 1
ATOM 1670 N N . PHE D 2 4 ? -5.698 24.606 121.478 1.00 25.89 19 PHE D N 1
ATOM 1671 C CA . PHE D 2 4 ? -6.052 24.571 122.895 1.00 25.40 19 PHE D CA 1
ATOM 1672 C C . PHE D 2 4 ? -4.786 24.657 123.753 1.00 24.18 19 PHE D C 1
ATOM 1673 O O . PHE D 2 4 ? -4.763 25.417 124.726 1.00 23.53 19 PHE D O 1
ATOM 1693 N N . GLU D 2 6 ? -1.977 26.447 123.132 1.00 24.38 21 GLU D N 1
ATOM 1694 C CA . GLU D 2 6 ? -1.589 27.876 123.237 1.00 25.01 21 GLU D CA 1
ATOM 1695 C C . GLU D 2 6 ? -2.518 28.668 124.154 1.00 24.21 21 GLU D C 1
ATOM 1696 O O . GLU D 2 6 ? -2.042 29.451 124.972 1.00 24.44 21 GLU D O 1
ATOM 1702 N N . TYR D 2 7 ? -3.828 28.473 124.013 1.00 23.53 22 TYR D N 1
ATOM 1703 C CA . TYR D 2 7 ? -4.795 29.141 124.887 1.00 23.30 22 TYR D CA 1
ATOM 1704 C C . TYR D 2 7 ? -4.501 28.8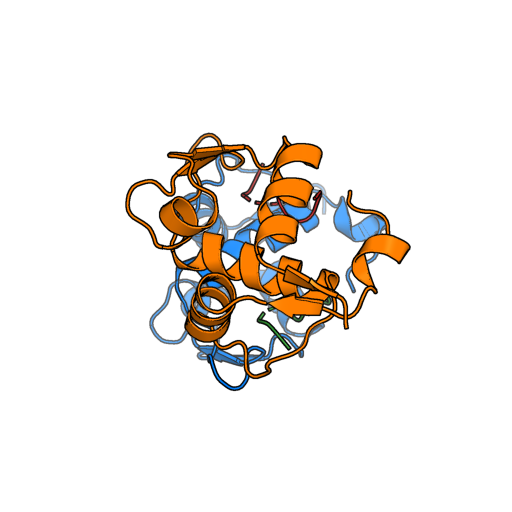83 126.362 1.00 22.30 22 TYR D C 1
ATOM 1705 O O . TYR D 2 7 ? -4.441 29.822 127.159 1.00 22.56 22 TYR D O 1
ATOM 1714 N N . TRP D 2 8 ? -4.301 27.619 126.724 1.00 21.91 23 TRP D N 1
ATOM 1715 C CA . TRP D 2 8 ? -4.018 27.264 128.112 1.00 21.97 23 TRP D CA 1
ATOM 1716 C C . TRP D 2 8 ? -2.653 27.788 128.549 1.00 22.76 23 TRP D C 1
ATOM 1717 O O . TRP D 2 8 ? -2.478 28.209 129.692 1.00 23.29 23 TRP D O 1
ATOM 1728 N N . TYR D 2 9 ? -1.692 27.743 127.628 1.00 23.41 24 TYR D N 1
ATOM 1729 C CA . TYR D 2 9 ? -0.363 28.315 127.835 1.00 25.11 24 TYR D CA 1
ATOM 1730 C C . TYR D 2 9 ? -0.447 29.815 128.137 1.00 25.80 24 TYR D C 1
ATOM 1731 O O . TYR D 2 9 ? 0.308 30.328 128.963 1.00 27.51 24 TYR D O 1
ATOM 1740 N N . LEU D 2 10 ? -1.371 30.506 127.473 1.00 25.25 25 LEU D N 1
ATOM 1741 C CA . LEU D 2 10 ? -1.601 31.934 127.706 1.00 26.62 25 LEU D CA 1
ATOM 1742 C C . LEU D 2 10 ? -2.317 32.190 129.035 1.00 26.12 25 LEU D C 1
ATOM 1743 O O . LEU D 2 10 ? -2.144 33.251 129.640 1.00 27.32 25 LEU D O 1
ATOM 1748 N N . LEU D 2 11 ? -3.120 31.225 129.484 1.00 24.97 26 LEU D N 1
ATOM 1749 C CA . LEU D 2 11 ? -3.633 31.220 130.857 1.00 25.19 26 LEU D CA 1
ATOM 1750 C C . LEU D 2 11 ? -2.505 30.914 131.854 1.00 26.95 26 LEU D C 1
ATOM 1751 O O . LEU D 2 11 ? -2.388 31.624 132.867 1.00 27.59 26 LEU D O 1
#

B-factor: mean 34.52, std 8.37, range [19.86, 73.59]

Sequence (206 aa):
QIPASEQETLVRPKPLLLKLLKSVGAQKDTYTMKEVLFYLGQYIATKRLYDEKQQHIVYCSNDLLGDLFGVPSFSVKEHRRKIYTMIYRNLVVVNQQIPASEQETLVRPKPLLLKLLKSVGAQKDTYTMKEVLFYLGQYIATKRLYDEKQQHIVYCSNDLLGDLFGVPSFSVKEHRKIYTMIYRNLVVVTSFEYWYLLTSFEYWYLL

Radius of gyration: 17.17 Å; Cα contacts (8 Å, |Δi|>4): 303; chains: 4; bounding box: 40×34×50 Å

Organism: Homo sapiens (NCBI:txid9606)

GO terms:
  GO:0005515 protein binding (F, IPI)
  GO:0061630 ubiquitin protein ligase activity (F, IDA)
  GO:0043161 proteasome-mediated ubiquitin-dependent protein catabolic process (P, IDA)
  GO:1901797 negative regulation of signal transduction by p53 class mediator (P, IDA)
  GO:0061630 ubiquitin protein ligase activity (F, TAS)
  GO:0043161 proteasome-mediated ubiquitin-dependent protein catabolic process (P, TAS)
  GO:1901797 negative regulation of signal transduction by p53 class mediator (P, TAS)
  GO:0000209 protein polyubiquitination (P, TAS)
  GO:0006511 ubiquitin-dependent protein catabolic process (P, IGI)
  GO:0051865 protein autoubiquitination (P, IMP)
  GO:0006511 ubiquitin-dependent protein catabolic process (P, IMP)
  GO:0008097 5S rRNA binding (F, IDA)
  GO:0005634 nucleus (C, IDA)
  GO:0005730 nucleolus (C, IDA)
  GO:0005737 cytoplasm (C, IDA)
  GO:0016874 ligase activity (F, IDA)
  GO:0043021 ribonucleoprotein complex binding (F, IDA)
  GO:0016567 protein ubiquitination (P, IDA)
  GO:0006511 ubiquitin-dependent protein catabolic process (P, IDA)
  GO:0006915 apoptotic process (P, IDA)

CATH classification: 1.10.245.10

Secondary structure (DSSP, 8-state):
---HHHHT-EEEE-HHHHHHHHTTT---S-EEHHHHHHHHHHHHHHTT-B-SSSTTEEE-TTSHHHHHHT-SEEETT-HHHHHHHHHHTEEETT-/---HHHHS-EEEE-HHHHHHHHHTT---S-EEHHHHHHHHHHHHHHTT-B-SSSTTEEE-TTSHHHHHHTSSEEETT-HHHHHHHHHTTEEE-/----HHHH-/----HHHH-

InterPro domains:
  IPR001841 Zinc finger, RING-type [PS50089] (438-479)
  IPR001876 Zinc finger, RanBP2-type [PF00641] (300-327)
  IPR001876 Zinc finger, RanBP2-type [PS01358] (303-322)
  IPR001876 Zinc finger, RanBP2-type [PS50199] (299-328)
  IPR003121 SWIB/MDM2 domain [PF02201] (34-95)
  IPR003121 SWIB/MDM2 domain [PS51925] (26-109)
  IPR013083 Zinc finger, RING/FYVE/PHD-type [G3DSA:3.30.40.10] (427-491)
  IPR016495 p53 negative regulator Mdm2/Mdm4 [PIRSF006748] (1-491)
  IPR028340 E3 ubiquitin-protein ligase Mdm2 [PIRSF500700] (4-491)
  IPR036443 Zinc finger, RanBP2-type superfamily [SSF90209] (290-334)
  IPR036885 SWIB/MDM2 domain superfamily [G3DSA:1.10.245.10] (1-114)
  IPR036885 SWIB/MDM2 domain superfamily [SSF47592] (18-120)
  IPR036885 SWIB/MDM2 domain superfamily [SSF47592] (189-283)
  IPR044080 MDM2, modified RING finger, HC subclass [cd16783] (435-491)

Solvent-accessible surface area: 10005 Å² total

Nearest PDB structures (foldseek):
  4umn-assembly1_B  TM=1.011E+00  e=6.174E-20  Homo sapiens
  4zfi-assembly2_B  TM=9.600E-01  e=1.655E-18  Homo sapiens
  4dij-assembly1_A  TM=9.674E-01  e=4.034E-18  Homo sapiens
  4ud7-assembly1_C  TM=9.562E-01  e=5.682E-18  Homo sapiens
  5wts-assembly1_B  TM=9.280E-01  e=3.517E-18  Homo sapiens